Protein 4OQ2 (pdb70)

Solvent-accessible surface area: 15781 Å² total

Structure (mmCIF, N/CA/C/O backbone):
data_4OQ2
#
_entry.id   4OQ2
#
_cell.length_a   61.990
_cell.length_b   61.990
_cell.length_c   210.990
_cell.angle_alpha   90.00
_cell.angle_beta   90.00
_cell.angle_gamma   90.00
#
_symmetry.space_group_name_H-M   'P 41 21 2'
#
loop_
_entity.id
_entity.type
_entity.pdbx_description
1 polymer 'Restriction endonuclease PvuRts1 I'
2 non-polymer '4-(2-HYDROXYETHYL)-1-PIPERAZINE ETHANESULFONIC ACID'
3 water water
#
loop_
_atom_site.group_PDB
_atom_site.id
_atom_site.type_symbol
_atom_site.label_atom_id
_atom_site.label_alt_id
_atom_site.label_comp_id
_atom_site.label_asym_id
_atom_site.label_entity_id
_atom_site.label_seq_id
_atom_site.pdbx_PDB_ins_code
_atom_site.Cartn_x
_atom_site.Cartn_y
_atom_site.Cartn_z
_atom_site.occupancy
_atom_site.B_iso_or_equiv
_atom_site.auth_seq_id
_atom_site.auth_comp_id
_atom_site.auth_asym_id
_atom_site.auth_atom_id
_atom_site.pdbx_PDB_model_num
ATOM 1 N N . HIS A 1 4 ? 45.538 33.982 82.168 1.00 104.97 -6 HIS A N 1
ATOM 2 C CA . HIS A 1 4 ? 44.078 33.690 82.090 1.00 102.57 -6 HIS A CA 1
ATOM 3 C C . HIS A 1 4 ? 43.766 32.662 80.999 1.00 98.31 -6 HIS A C 1
ATOM 4 O O . HIS A 1 4 ? 42.695 32.717 80.389 1.00 97.36 -6 H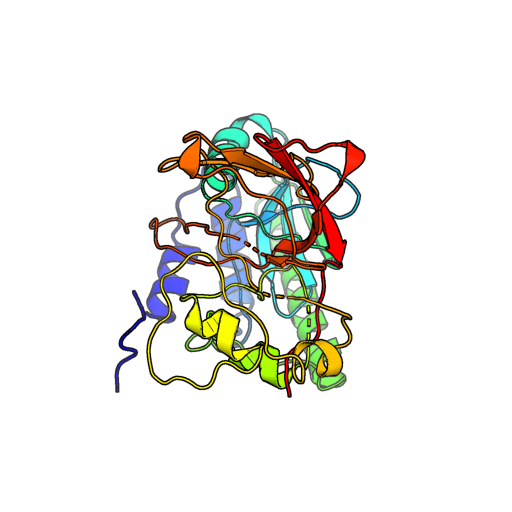IS A O 1
ATOM 11 N N . HIS A 1 5 ? 44.696 31.730 80.752 1.00 96.03 -5 HIS A N 1
ATOM 12 C CA . HIS A 1 5 ? 44.452 30.629 79.797 1.00 91.68 -5 HIS A CA 1
ATOM 13 C C . HIS A 1 5 ? 43.535 29.582 80.423 1.00 89.06 -5 HIS A C 1
ATOM 14 O O . HIS A 1 5 ? 43.238 29.658 81.613 1.00 90.48 -5 HIS A O 1
ATOM 21 N N . HIS A 1 6 ? 43.073 28.626 79.627 1.00 84.76 -4 HIS A N 1
ATOM 22 C CA . HIS A 1 6 ? 42.357 27.483 80.163 1.00 82.79 -4 HIS A CA 1
ATOM 23 C C . HIS A 1 6 ? 43.367 26.350 80.337 1.00 81.01 -4 HIS A C 1
ATOM 24 O O . HIS A 1 6 ? 43.904 25.833 79.371 1.00 79.61 -4 HIS A O 1
ATOM 31 N N . HIS A 1 7 ? 43.629 25.982 81.586 1.00 80.58 -3 HIS A N 1
ATOM 32 C CA . HIS A 1 7 ? 44.702 25.052 81.924 1.00 79.76 -3 HIS A CA 1
ATOM 33 C C . HIS A 1 7 ? 44.444 23.651 81.406 1.00 76.69 -3 HIS A C 1
ATOM 34 O O . HIS A 1 7 ? 45.357 22.841 81.383 1.00 77.38 -3 HIS A O 1
ATOM 41 N N . HIS A 1 8 ? 43.216 23.354 80.991 1.00 72.98 -2 HIS A N 1
ATOM 42 C CA . HIS A 1 8 ? 42.877 21.978 80.634 1.00 70.85 -2 HIS A CA 1
ATOM 43 C C . HIS A 1 8 ? 42.441 21.797 79.164 1.00 68.30 -2 HIS A C 1
ATOM 44 O O . HIS A 1 8 ? 42.049 20.706 78.753 1.00 66.48 -2 HIS A O 1
ATOM 51 N N . GLU A 1 9 ? 42.563 22.871 78.388 1.00 67.38 -1 GLU A N 1
ATOM 52 C CA . GLU A 1 9 ? 42.104 22.931 77.008 1.00 66.04 -1 GLU A CA 1
ATOM 53 C C . GLU A 1 9 ? 43.249 22.579 76.040 1.00 65.99 -1 GLU A C 1
ATOM 54 O O . GLU A 1 9 ? 44.391 22.985 76.274 1.00 68.02 -1 GLU A O 1
ATOM 60 N N . PHE A 1 10 ? 42.968 21.800 74.997 1.00 64.07 0 PHE A N 1
ATOM 61 C CA . PHE A 1 10 ? 43.965 21.527 73.935 1.00 64.01 0 PHE A CA 1
ATOM 62 C C . PHE A 1 10 ? 43.772 22.435 72.755 1.00 63.04 0 PHE A C 1
ATOM 63 O O . PHE A 1 10 ? 44.711 22.693 71.997 1.00 63.65 0 PHE A O 1
ATOM 79 N N . SER A 1 12 ? 41.802 26.011 71.145 1.00 58.93 2 SER A N 1
ATOM 80 C CA . SER A 1 12 ? 41.021 27.252 71.127 1.00 58.67 2 SER A CA 1
ATOM 81 C C . SER A 1 12 ? 39.825 27.176 70.172 1.00 56.85 2 SER A C 1
ATOM 82 O O . SER A 1 12 ? 39.799 26.406 69.223 1.00 55.56 2 SER A O 1
ATOM 85 N N . LYS A 1 13 ? 38.813 27.974 70.467 1.00 56.97 3 LYS A N 1
ATOM 86 C CA . LYS A 1 13 ? 37.577 27.979 69.688 1.00 55.79 3 LYS A CA 1
ATOM 87 C C . LYS A 1 13 ? 37.871 28.325 68.240 1.00 55.03 3 LYS A C 1
ATOM 88 O O . LYS A 1 13 ? 37.317 27.734 67.308 1.00 54.98 3 LYS A O 1
ATOM 94 N N . THR A 1 14 ? 38.764 29.275 68.039 1.00 55.34 4 THR A N 1
ATOM 95 C CA . THR A 1 14 ? 39.156 29.620 66.695 1.00 55.60 4 THR A CA 1
ATOM 96 C C . THR A 1 14 ? 39.849 28.469 65.989 1.00 54.79 4 THR A C 1
ATOM 97 O O . THR A 1 14 ? 39.583 28.219 64.818 1.00 54.21 4 THR A O 1
ATOM 101 N N . ASP A 1 15 ? 40.717 27.743 66.677 1.00 55.15 5 ASP A N 1
ATOM 102 C CA . ASP A 1 15 ? 41.362 26.632 66.006 1.00 55.35 5 ASP A CA 1
ATOM 103 C C . ASP A 1 15 ? 40.310 25.591 65.652 1.00 53.78 5 ASP A C 1
ATOM 104 O O . ASP A 1 15 ? 40.368 24.977 64.583 1.00 54.28 5 ASP A O 1
ATOM 109 N N . TYR A 1 16 ? 39.300 25.451 66.496 1.00 52.63 6 TYR A N 1
ATOM 110 C CA . TYR A 1 16 ? 38.256 24.458 66.252 1.00 51.47 6 TYR A CA 1
ATOM 111 C C . TYR A 1 16 ? 37.546 24.794 64.935 1.00 51.14 6 TYR A C 1
ATOM 112 O O . TYR A 1 16 ? 37.371 23.948 64.030 1.00 50.66 6 TYR A O 1
ATOM 121 N N . ILE A 1 17 ? 37.186 26.063 64.795 1.00 51.25 7 ILE A N 1
ATOM 122 C CA . ILE A 1 17 ? 36.441 26.509 63.618 1.00 50.85 7 ILE A CA 1
ATOM 123 C C . ILE A 1 17 ? 37.255 26.326 62.347 1.00 51.54 7 ILE A C 1
ATOM 124 O O . ILE A 1 17 ? 36.737 25.848 61.355 1.00 50.82 7 ILE A O 1
ATOM 129 N N . LEU A 1 18 ? 38.538 26.665 62.402 1.00 53.15 8 LEU A N 1
ATOM 130 C CA . LEU A 1 18 ? 39.431 26.567 61.245 1.00 54.02 8 LEU A CA 1
ATOM 131 C C . LEU A 1 18 ? 39.648 25.140 60.782 1.00 54.85 8 LEU A C 1
ATOM 132 O O . LEU A 1 18 ? 39.589 24.846 59.574 1.00 55.00 8 LEU A O 1
ATOM 137 N N . ARG A 1 19 ? 39.915 24.242 61.731 1.00 55.45 9 ARG A N 1
ATOM 138 C CA . ARG A 1 19 ? 40.107 22.845 61.378 1.00 56.22 9 ARG A CA 1
ATOM 139 C C . ARG A 1 19 ? 38.803 22.190 60.936 1.00 55.72 9 ARG A C 1
ATOM 140 O O . ARG A 1 19 ? 38.803 21.319 60.075 1.00 56.06 9 ARG A O 1
ATOM 148 N N . ALA A 1 20 ? 37.688 22.599 61.527 1.00 55.52 10 ALA A N 1
ATOM 149 C CA . ALA A 1 20 ? 36.427 21.938 61.226 1.00 55.63 10 ALA A CA 1
ATOM 150 C C . ALA A 1 20 ? 36.025 22.203 59.786 1.00 56.58 10 ALA A C 1
ATOM 151 O O . ALA A 1 20 ? 35.517 21.328 59.103 1.00 57.18 10 ALA A O 1
ATOM 153 N N . LEU A 1 21 ? 36.295 23.410 59.314 1.00 57.37 11 LEU A N 1
ATOM 154 C CA . LEU A 1 21 ? 35.923 23.807 57.973 1.00 57.92 11 LEU A CA 1
ATOM 155 C C . LEU A 1 21 ? 36.892 23.340 56.886 1.00 59.51 11 LEU A C 1
ATOM 156 O O . LEU A 1 21 ? 36.520 23.262 55.715 1.00 59.46 11 LEU A O 1
ATOM 161 N N . SER A 1 22 ? 38.136 23.066 57.267 1.00 61.28 12 SER A N 1
ATOM 162 C CA . SER A 1 22 ? 39.181 22.735 56.297 1.00 63.32 12 SER A CA 1
ATOM 163 C C . SER A 1 22 ? 39.469 21.251 56.320 1.00 65.27 12 SER A C 1
ATOM 164 O O . SER A 1 22 ? 40.470 20.804 55.818 1.00 66.19 12 SER A O 1
ATOM 167 N N . LYS A 1 23 ? 38.576 20.484 56.912 1.00 67.25 13 LYS A N 1
ATOM 168 C CA . LYS A 1 23 ? 38.750 19.046 56.997 1.00 70.11 13 LYS A CA 1
ATOM 169 C C . LYS A 1 23 ? 38.682 18.383 55.626 1.00 72.56 13 LYS A C 1
ATOM 170 O O . LYS A 1 23 ? 38.007 18.851 54.711 1.00 72.30 13 LYS A O 1
ATOM 176 N N . ILE A 1 24 ? 39.412 17.285 55.497 1.00 75.63 14 ILE A N 1
ATOM 177 C CA . ILE A 1 24 ? 39.460 16.517 54.258 1.00 78.10 14 ILE A CA 1
ATOM 178 C C . ILE A 1 24 ? 38.197 15.688 54.122 1.00 78.41 14 ILE A C 1
ATOM 179 O O . ILE A 1 24 ? 37.639 15.223 55.119 1.00 78.32 14 ILE A O 1
ATOM 184 N N . SER A 1 25 ? 37.741 15.521 52.890 1.00 79.34 15 SER A N 1
ATOM 185 C CA . SER A 1 25 ? 36.576 14.714 52.633 1.00 79.96 15 SER A CA 1
ATOM 186 C C . SER A 1 25 ? 36.672 13.999 51.308 1.00 82.13 15 SER A C 1
ATOM 187 O O . SER A 1 25 ? 37.438 14.377 50.425 1.00 82.77 15 SER A O 1
ATOM 190 N N . HIS A 1 26 ? 35.862 12.959 51.178 1.00 83.18 16 HIS A N 1
ATOM 191 C CA . HIS A 1 26 ? 35.875 12.116 50.006 1.00 85.14 16 HIS A CA 1
ATOM 192 C C . HIS A 1 26 ? 34.548 12.277 49.285 1.00 84.08 16 HIS A C 1
ATOM 193 O O . HIS A 1 26 ? 34.410 11.910 48.124 1.00 85.73 16 HIS A O 1
ATOM 200 N N . LYS A 1 27 ? 33.558 12.825 49.974 1.00 80.87 17 LYS A N 1
ATOM 201 C CA . LYS A 1 27 ? 32.308 13.154 49.301 1.00 80.26 17 LYS A CA 1
ATOM 202 C C . LYS A 1 27 ? 32.549 14.308 48.352 1.00 78.24 17 LYS A C 1
ATOM 203 O O . LYS A 1 27 ? 33.224 15.269 48.677 1.00 77.36 17 LYS A O 1
ATOM 209 N N . ARG A 1 28 ? 31.986 14.221 47.171 1.00 77.49 18 ARG A N 1
ATOM 210 C CA . ARG A 1 28 ? 32.182 15.274 46.208 1.00 75.58 18 ARG A CA 1
ATOM 211 C C . ARG A 1 28 ? 31.701 16.662 46.680 1.00 71.63 18 ARG A C 1
ATOM 212 O O . ARG A 1 28 ? 32.387 17.661 46.492 1.00 69.33 18 ARG A O 1
ATOM 220 N N . TRP A 1 29 ? 30.526 16.723 47.289 1.00 69.81 19 TRP A N 1
ATOM 221 C CA . TRP A 1 29 ? 29.934 18.006 47.658 1.00 67.28 19 TRP A CA 1
ATOM 222 C C . TRP A 1 29 ? 30.105 18.466 49.110 1.00 64.33 19 TRP A C 1
ATOM 223 O O . TRP A 1 29 ? 29.686 19.559 49.476 1.00 63.32 19 TRP A O 1
ATOM 234 N N . GLU A 1 30 ? 30.739 17.661 49.936 1.00 63.04 20 GLU A N 1
ATOM 235 C CA . GLU A 1 30 ? 30.710 17.907 51.370 1.00 61.41 20 GLU A CA 1
ATOM 236 C C . GLU A 1 30 ? 31.435 19.171 51.844 1.00 58.64 20 GLU A C 1
ATOM 237 O O . GLU A 1 30 ? 30.867 20.032 52.517 1.00 57.44 20 GLU A O 1
ATOM 243 N N . HIS A 1 31 ? 32.710 19.260 51.542 1.00 57.86 21 HIS A N 1
ATOM 244 C CA . HIS A 1 31 ? 33.475 20.416 51.941 1.00 56.37 21 HIS A CA 1
ATOM 245 C C . HIS A 1 31 ? 32.775 21.708 51.498 1.00 55.89 21 HIS A C 1
ATOM 246 O O . HIS A 1 31 ? 32.741 22.709 52.242 1.00 53.22 21 HIS A O 1
ATOM 253 N N . TYR A 1 32 ? 32.227 21.677 50.278 1.00 56.34 22 TYR A N 1
ATOM 254 C CA . TYR A 1 32 ? 31.621 22.852 49.698 1.00 56.53 22 TYR A CA 1
ATOM 255 C C . TYR A 1 32 ? 30.354 23.254 50.438 1.00 56.54 22 TYR A C 1
ATOM 256 O O . TYR A 1 32 ? 30.166 24.428 50.786 1.00 55.79 22 TYR A O 1
ATOM 265 N N . ILE A 1 33 ? 29.461 22.289 50.633 1.00 57.13 23 ILE A N 1
ATOM 266 C CA . ILE A 1 33 ? 28.239 22.542 51.374 1.00 57.08 23 ILE A CA 1
ATOM 267 C C . ILE A 1 33 ? 28.542 23.010 52.800 1.00 55.78 23 ILE A C 1
ATOM 268 O O . ILE A 1 33 ? 27.956 23.971 53.295 1.00 55.48 23 ILE A O 1
ATOM 273 N N . ILE A 1 34 ? 29.454 22.338 53.479 1.00 55.51 24 ILE A N 1
ATOM 274 C CA . ILE A 1 34 ? 29.722 22.722 54.848 1.00 54.83 24 ILE A CA 1
ATOM 275 C C . ILE A 1 34 ? 30.233 24.161 54.923 1.00 54.41 24 ILE A C 1
ATOM 276 O O . ILE A 1 34 ? 29.793 24.950 55.760 1.00 54.53 24 ILE A O 1
ATOM 281 N N . ASN A 1 35 ? 31.174 24.515 54.076 1.00 54.69 25 ASN A N 1
ATOM 282 C CA . ASN A 1 35 ? 31.667 25.879 54.093 1.00 54.31 25 ASN A CA 1
ATOM 283 C C . ASN A 1 35 ? 30.617 26.894 53.681 1.00 54.74 25 ASN A C 1
ATOM 284 O O . ASN A 1 35 ? 30.494 27.939 54.303 1.00 53.73 25 ASN A O 1
ATOM 289 N N . ARG A 1 36 ? 29.853 26.589 52.639 1.00 55.85 26 ARG A N 1
ATOM 290 C CA . ARG A 1 36 ? 28.780 27.482 52.248 1.00 56.84 26 ARG A CA 1
ATOM 291 C C . ARG A 1 36 ? 27.806 27.745 53.379 1.00 56.54 26 ARG A C 1
ATOM 292 O O . ARG A 1 36 ? 27.434 28.891 53.611 1.00 57.18 26 ARG A O 1
ATOM 300 N N . VAL A 1 37 ? 27.372 26.685 54.062 1.00 56.51 27 VAL A N 1
ATOM 301 C CA . VAL A 1 37 ? 26.459 26.834 55.173 1.00 56.27 27 VAL A CA 1
ATOM 302 C C . VAL A 1 37 ? 27.032 27.726 56.248 1.00 55.79 27 VAL A C 1
ATOM 303 O O . VAL A 1 37 ? 26.399 28.690 56.676 1.00 56.81 27 VAL A O 1
ATOM 307 N N . VAL A 1 38 ? 28.217 27.379 56.723 1.00 55.28 28 VAL A N 1
ATOM 308 C CA . VAL A 1 38 ? 28.751 28.043 57.886 1.00 55.40 28 VAL A CA 1
ATOM 309 C C . VAL A 1 38 ? 29.137 29.488 57.598 1.00 56.38 28 VAL A C 1
ATOM 310 O O . VAL A 1 38 ? 28.895 30.375 58.423 1.00 57.37 28 VAL A O 1
ATOM 314 N N . HIS A 1 39 ? 29.725 29.730 56.437 1.00 56.64 29 HIS A N 1
ATOM 315 C CA . HIS A 1 39 ? 30.151 31.067 56.073 1.00 57.36 29 HIS A CA 1
ATOM 316 C C . HIS A 1 39 ? 28.979 31.972 55.792 1.00 58.62 29 HIS A C 1
ATOM 317 O O . HIS A 1 39 ? 28.982 33.141 56.193 1.00 58.90 29 HIS A O 1
ATOM 324 N N . THR A 1 40 ? 27.961 31.453 55.115 1.00 59.56 30 THR A N 1
ATOM 325 C CA . THR A 1 40 ? 26.804 32.295 54.815 1.00 61.27 30 THR A CA 1
ATOM 326 C C . THR A 1 40 ? 25.868 32.391 56.014 1.00 61.85 30 THR A C 1
ATOM 327 O O . THR A 1 40 ? 25.127 33.335 56.134 1.00 63.32 30 THR A O 1
ATOM 331 N N . LEU A 1 41 ? 25.917 31.424 56.917 1.00 61.76 31 LEU A N 1
ATOM 332 C CA . LEU A 1 41 ? 25.163 31.534 58.147 1.00 62.33 31 LEU A CA 1
ATOM 333 C C . LEU A 1 41 ? 25.737 32.691 58.959 1.00 63.00 31 LEU A C 1
ATOM 334 O O . LEU A 1 41 ? 25.011 33.548 59.424 1.00 64.52 31 LEU A O 1
ATOM 339 N N . ASP A 1 42 ? 27.051 32.700 59.144 1.00 62.41 32 ASP A N 1
ATOM 340 C CA . ASP A 1 42 ? 27.711 33.858 59.709 1.00 63.39 32 ASP A CA 1
ATOM 341 C C . ASP A 1 42 ? 27.157 34.197 61.079 1.00 64.40 32 ASP A C 1
ATOM 342 O O . ASP A 1 42 ? 26.796 35.338 61.334 1.00 66.44 32 ASP A O 1
ATOM 347 N N . ASP A 1 43 ? 27.055 33.211 61.953 1.00 63.60 33 ASP A N 1
ATOM 348 C CA . ASP A 1 43 ? 26.520 33.447 63.277 1.00 64.05 33 ASP A CA 1
ATOM 349 C C . ASP A 1 43 ? 27.386 32.701 64.294 1.00 62.64 33 ASP A C 1
ATOM 350 O O . ASP A 1 43 ? 27.257 31.504 64.484 1.00 61.67 33 ASP A O 1
ATOM 355 N N . PRO A 1 44 ? 28.297 33.431 64.924 1.00 62.59 34 PRO A N 1
ATOM 356 C CA . PRO A 1 44 ? 29.343 32.859 65.741 1.00 62.04 34 PRO A CA 1
ATOM 357 C C . PRO A 1 44 ? 28.815 32.364 67.097 1.00 62.47 34 PRO A C 1
ATOM 358 O O . PRO A 1 44 ? 29.552 31.779 67.876 1.00 61.26 34 PRO A O 1
ATOM 362 N N . ASP A 1 45 ? 27.525 32.569 67.340 1.00 63.50 35 ASP A N 1
ATOM 363 C CA . ASP A 1 45 ? 26.865 32.062 68.526 1.00 64.06 35 ASP A CA 1
ATOM 364 C C . ASP A 1 45 ? 26.246 30.695 68.307 1.00 63.13 35 ASP A C 1
ATOM 365 O O . ASP A 1 45 ? 25.776 30.067 69.242 1.00 62.66 35 ASP A O 1
ATOM 370 N N . ILE A 1 46 ? 26.241 30.234 67.057 1.00 62.98 36 ILE A N 1
ATOM 371 C CA . ILE A 1 46 ? 25.694 28.923 66.741 1.00 62.36 36 ILE A CA 1
ATOM 372 C C . ILE A 1 46 ? 26.789 27.868 66.729 1.00 60.86 36 ILE A C 1
ATOM 373 O O . ILE A 1 46 ? 27.763 27.982 65.983 1.00 60.05 36 ILE A O 1
ATOM 378 N N . GLU A 1 47 ? 26.636 26.867 67.593 1.00 60.18 37 GLU A N 1
ATOM 379 C CA . GLU A 1 47 ? 27.555 25.746 67.656 1.00 59.22 37 GLU A CA 1
ATOM 380 C C . GLU A 1 47 ? 27.337 24.750 66.504 1.00 58.23 37 GLU A C 1
ATOM 381 O O . GLU A 1 47 ? 26.217 24.381 66.196 1.00 57.97 37 GLU A O 1
ATOM 387 N N . PHE A 1 48 ? 28.409 24.298 65.876 1.00 57.60 38 PHE A N 1
ATOM 388 C CA . PHE A 1 48 ? 28.264 23.273 64.853 1.00 57.79 38 PHE A CA 1
ATOM 389 C C . PHE A 1 48 ? 29.297 22.187 65.039 1.00 57.49 38 PHE A C 1
ATOM 390 O O . PHE A 1 48 ? 30.346 22.428 65.599 1.00 58.46 38 PHE A O 1
ATOM 398 N N . VAL A 1 49 ? 28.951 20.980 64.619 1.00 57.18 39 VAL A N 1
ATOM 399 C CA . VAL A 1 49 ? 29.826 19.839 64.711 1.00 56.70 39 VAL A CA 1
ATOM 400 C C . VAL A 1 49 ? 29.809 19.181 63.336 1.00 57.09 39 VAL A C 1
ATOM 401 O O . VAL A 1 49 ? 28.736 19.060 62.731 1.00 57.55 39 VAL A O 1
ATOM 405 N N . CYS A 1 50 ? 30.988 18.800 62.836 1.00 56.38 40 CYS A N 1
ATOM 406 C CA . CYS A 1 50 ? 31.094 18.179 61.529 1.00 57.45 40 CYS A CA 1
ATOM 407 C C . CYS A 1 50 ? 31.330 16.698 61.600 1.00 57.87 40 CYS A C 1
ATOM 408 O O . CYS A 1 50 ? 32.059 16.215 62.452 1.00 57.79 40 CYS A O 1
ATOM 411 N N . GLN A 1 51 ? 30.717 15.981 60.674 1.00 59.05 41 GLN A N 1
ATOM 412 C CA . GLN A 1 51 ? 30.979 14.575 60.517 1.00 60.85 41 GLN A CA 1
ATOM 413 C C . GLN A 1 51 ? 30.792 13.808 61.823 1.00 60.84 41 GLN A C 1
ATOM 414 O O . GLN A 1 51 ? 31.630 13.016 62.186 1.00 61.73 41 GLN A O 1
ATOM 420 N N . GLN A 1 52 ? 29.696 14.035 62.538 1.00 60.53 42 GLN A N 1
ATOM 421 C CA . GLN A 1 52 ? 29.445 13.270 63.744 1.00 60.51 42 GLN A CA 1
ATOM 422 C C . GLN A 1 52 ? 28.661 12.010 63.447 1.00 62.31 42 GLN A C 1
ATOM 423 O O . GLN A 1 52 ? 27.592 12.073 62.847 1.00 63.36 42 GLN A O 1
ATOM 429 N N . CYS A 1 53 ? 29.163 10.864 63.879 1.00 63.40 43 CYS A N 1
ATOM 430 C CA . CYS A 1 53 ? 28.334 9.661 63.863 1.00 65.50 43 CYS A CA 1
ATOM 431 C C . CYS A 1 53 ? 27.245 9.765 64.920 1.00 65.18 43 CYS A C 1
ATOM 432 O O . CYS A 1 53 ? 27.490 10.220 66.048 1.00 63.89 43 CYS A O 1
ATOM 435 N N . ILE A 1 54 ? 26.049 9.323 64.543 1.00 66.38 44 ILE A N 1
ATOM 436 C CA . ILE A 1 54 ? 24.897 9.360 65.408 1.00 66.70 44 ILE A CA 1
ATOM 437 C C . ILE A 1 54 ? 24.077 8.077 65.351 1.00 69.37 44 ILE A C 1
ATOM 438 O O . ILE A 1 54 ? 24.162 7.309 64.389 1.00 70.05 44 ILE A O 1
ATOM 443 N N . ARG A 1 55 ? 23.297 7.860 66.418 1.00 70.36 45 ARG A N 1
ATOM 444 C CA . ARG A 1 55 ? 22.235 6.852 66.439 1.00 72.94 45 ARG A CA 1
ATOM 445 C C . ARG A 1 55 ? 20.919 7.587 66.259 1.00 73.72 45 ARG A C 1
ATOM 446 O O . ARG A 1 55 ? 20.777 8.715 66.722 1.00 72.16 45 ARG A O 1
ATOM 454 N N . LYS A 1 56 ? 19.962 6.960 65.586 1.00 76.48 46 LYS A N 1
ATOM 455 C CA . LYS A 1 56 ? 18.643 7.557 65.423 1.00 78.07 46 LYS A CA 1
ATOM 456 C C . LYS A 1 56 ? 17.664 6.732 66.229 1.00 80.61 46 LYS A C 1
ATOM 457 O O . LYS A 1 56 ? 17.745 5.510 66.204 1.00 82.04 46 LYS A O 1
ATOM 463 N N . GLU A 1 57 ? 16.738 7.382 66.933 1.00 81.80 47 GLU A N 1
ATOM 464 C CA . GLU A 1 57 ? 15.772 6.653 67.763 1.00 84.65 47 GLU A CA 1
ATOM 465 C C . GLU A 1 57 ? 14.988 5.614 66.923 1.00 88.01 47 GLU A C 1
ATOM 466 O O . GLU A 1 57 ? 14.450 5.934 65.858 1.00 88.69 47 GLU A O 1
ATOM 472 N N . GLY A 1 58 ? 14.956 4.366 67.405 1.00 90.38 48 GLY A N 1
ATOM 473 C CA . GLY A 1 58 ? 14.213 3.281 66.748 1.00 94.07 48 GLY A CA 1
ATOM 474 C C . GLY A 1 58 ? 14.921 2.556 65.603 1.00 95.23 48 GLY A C 1
ATOM 475 O O . GLY A 1 58 ? 14.440 1.531 65.128 1.00 98.13 48 GLY A O 1
ATOM 476 N N . HIS A 1 59 ? 16.050 3.088 65.144 1.00 93.38 49 HIS A N 1
ATOM 477 C CA . HIS A 1 59 ? 16.902 2.387 64.183 1.00 94.35 49 HIS A CA 1
ATOM 478 C C . HIS A 1 59 ? 17.988 1.651 64.949 1.00 93.79 49 HIS A C 1
ATOM 479 O O . HIS A 1 59 ? 19.137 2.082 64.988 1.00 91.83 49 HIS A O 1
ATOM 486 N N . LEU A 1 60 ? 17.616 0.537 65.560 1.00 95.84 50 LEU A N 1
ATOM 487 C CA . LEU A 1 60 ? 18.468 -0.129 66.535 1.00 95.40 50 LEU A CA 1
ATOM 488 C C . LEU A 1 60 ? 19.750 -0.681 65.934 1.00 95.23 50 LEU A C 1
ATOM 489 O O . LEU A 1 60 ? 19.738 -1.301 64.867 1.00 97.69 50 LEU A O 1
ATOM 494 N N . GLY A 1 61 ? 20.854 -0.447 66.632 1.00 92.62 51 GLY A N 1
ATOM 495 C CA . GLY A 1 61 ? 22.158 -0.890 66.178 1.00 92.33 51 GLY A CA 1
ATOM 496 C C . GLY A 1 61 ? 22.592 -0.286 64.854 1.00 91.33 51 GLY A C 1
ATOM 497 O O . GLY A 1 61 ? 23.545 -0.766 64.248 1.00 92.42 51 GLY A O 1
ATOM 498 N N . LYS A 1 62 ? 21.912 0.763 64.395 1.00 89.35 52 LYS A N 1
ATOM 499 C CA . LYS A 1 62 ? 22.299 1.427 63.151 1.00 88.00 52 LYS A CA 1
ATOM 500 C C . LYS A 1 62 ? 22.989 2.752 63.421 1.00 84.05 52 LYS A C 1
ATOM 501 O O . LYS A 1 62 ? 22.572 3.518 64.290 1.00 82.61 52 LYS A O 1
ATOM 507 N N . ILE A 1 63 ? 24.038 3.014 62.652 1.00 82.46 53 ILE A N 1
ATOM 508 C CA . ILE A 1 63 ? 24.858 4.192 62.819 1.00 79.26 53 ILE A CA 1
ATOM 509 C C . ILE A 1 63 ? 24.935 5.019 61.547 1.00 78.54 53 ILE A C 1
ATOM 510 O O . ILE A 1 63 ? 25.395 4.554 60.510 1.00 79.17 53 ILE A O 1
ATOM 515 N N . TYR A 1 64 ? 24.527 6.272 61.642 1.00 76.41 54 TYR A N 1
ATOM 516 C CA . TYR A 1 64 ? 24.566 7.138 60.500 1.00 75.45 54 TYR A CA 1
ATOM 517 C C . TYR A 1 64 ? 25.612 8.187 60.744 1.00 72.97 54 TYR A C 1
ATOM 518 O O . TYR A 1 64 ? 26.291 8.166 61.765 1.00 71.45 54 TYR A O 1
ATOM 527 N N . LEU A 1 65 ? 25.731 9.098 59.790 1.00 72.15 55 LEU A N 1
ATOM 528 C CA . LEU A 1 65 ? 26.760 10.103 59.798 1.00 70.40 55 LEU A CA 1
ATOM 529 C C . LEU A 1 65 ? 26.082 11.425 59.555 1.00 68.92 55 LEU A C 1
ATOM 530 O O . LEU A 1 65 ? 25.492 11.623 58.526 1.00 70.45 55 LEU A O 1
ATOM 535 N N . ALA A 1 66 ? 26.125 12.327 60.514 1.00 67.26 56 ALA A N 1
ATOM 536 C CA . ALA A 1 66 ? 25.581 13.648 60.285 1.00 66.16 56 ALA A CA 1
ATOM 537 C C . ALA A 1 66 ? 26.728 14.521 59.856 1.00 64.90 56 ALA A C 1
ATOM 538 O O . ALA A 1 66 ? 27.670 14.696 60.623 1.00 63.79 56 ALA A O 1
ATOM 540 N N . ASP A 1 67 ? 26.648 15.064 58.640 1.00 64.53 57 ASP A N 1
ATOM 541 C CA . ASP A 1 67 ? 27.727 15.868 58.098 1.00 63.41 57 ASP A CA 1
ATOM 542 C C . ASP A 1 67 ? 27.781 17.201 58.826 1.00 61.35 57 ASP A C 1
ATOM 543 O O . ASP A 1 67 ? 28.853 17.762 59.047 1.00 60.63 57 ASP A O 1
ATOM 548 N N . LEU A 1 68 ? 26.621 17.708 59.218 1.00 60.45 58 LEU A N 1
ATOM 549 C CA . LEU A 1 68 ? 26.583 18.875 60.086 1.00 59.11 58 LEU A CA 1
ATOM 550 C C . LEU A 1 68 ? 25.571 18.655 61.184 1.00 58.82 58 LEU A C 1
ATOM 551 O O . LEU A 1 68 ? 24.437 18.251 60.906 1.00 59.73 58 LEU A O 1
ATOM 556 N N . LEU A 1 69 ? 25.945 18.966 62.416 1.00 57.39 59 LEU A N 1
ATOM 557 C CA . LEU A 1 69 ? 25.003 18.815 63.523 1.00 57.44 59 LEU A CA 1
ATOM 558 C C . LEU A 1 69 ? 24.997 20.053 64.403 1.00 56.58 59 LEU A C 1
ATOM 559 O O . LEU A 1 69 ? 26.050 20.627 64.699 1.00 55.63 59 LEU A O 1
ATOM 564 N N . PHE A 1 70 ? 23.797 20.461 64.801 1.00 56.89 60 PHE A N 1
ATOM 565 C CA . PHE A 1 70 ? 23.599 21.667 65.572 1.00 56.70 60 PHE A CA 1
ATOM 566 C C . PHE A 1 70 ? 23.003 21.349 66.947 1.00 57.66 60 PHE A C 1
ATOM 567 O O . PHE A 1 70 ? 21.762 21.284 67.116 1.00 59.15 60 PHE A O 1
ATOM 575 N N . PRO A 1 71 ? 23.885 21.161 67.934 1.00 56.50 61 PRO A N 1
ATOM 576 C CA . PRO A 1 71 ? 23.524 20.808 69.307 1.00 58.01 61 PRO A CA 1
ATOM 577 C C . PRO A 1 71 ? 22.464 21.699 69.945 1.00 59.66 61 PRO A C 1
ATOM 578 O O . PRO A 1 71 ? 21.646 21.200 70.710 1.00 62.17 61 PRO A O 1
ATOM 582 N N . GLN A 1 72 ? 22.469 23.005 69.683 1.00 59.76 62 GLN A N 1
ATOM 583 C CA . GLN A 1 72 ? 21.482 23.871 70.336 1.00 60.45 62 GLN A CA 1
ATOM 584 C C . GLN A 1 72 ? 20.117 23.717 69.680 1.00 61.89 62 GLN A C 1
ATOM 585 O O . GLN A 1 72 ? 19.102 23.871 70.333 1.00 64.43 62 GLN A O 1
ATOM 591 N N . LEU A 1 73 ? 20.066 23.418 68.390 1.00 61.75 63 LEU A N 1
ATOM 592 C CA . LEU A 1 73 ? 18.805 23.482 67.661 1.00 62.97 63 LEU A CA 1
ATOM 593 C C . LEU A 1 73 ? 18.137 22.138 67.402 1.00 63.93 63 LEU A C 1
ATOM 594 O O . LEU A 1 73 ? 17.127 22.069 66.695 1.00 65.09 63 LEU A O 1
ATOM 599 N N . ASN A 1 74 ? 18.694 21.061 67.935 1.00 63.78 64 ASN A N 1
ATOM 600 C CA . ASN A 1 74 ? 18.111 19.738 67.708 1.00 65.06 64 ASN A CA 1
ATOM 601 C C . ASN A 1 74 ? 17.937 19.412 66.235 1.00 65.64 64 ASN A C 1
ATOM 602 O O . ASN A 1 74 ? 16.879 18.959 65.787 1.00 67.39 64 ASN A O 1
ATOM 607 N N . LEU A 1 75 ? 19.018 19.619 65.502 1.00 64.50 65 LEU A N 1
ATOM 608 C CA . LEU A 1 75 ? 18.996 19.596 64.071 1.00 64.77 65 LEU A CA 1
ATOM 609 C C . LEU A 1 75 ? 20.332 19.087 63.532 1.00 63.66 65 LEU A C 1
ATOM 610 O O . LEU A 1 75 ? 21.395 19.493 64.013 1.00 62.04 65 LEU A O 1
ATOM 615 N N . TYR A 1 76 ? 20.263 18.206 62.527 1.00 64.22 66 TYR A N 1
ATOM 616 C CA . TYR A 1 76 ? 21.421 17.819 61.744 1.00 62.91 66 TYR A CA 1
ATOM 617 C C . TYR A 1 76 ? 21.140 17.754 60.242 1.00 64.16 66 TYR A C 1
ATOM 618 O O . TYR A 1 76 ? 19.983 17.613 59.811 1.00 65.41 66 TYR A O 1
ATOM 627 N N . LEU A 1 77 ? 22.228 17.851 59.470 1.00 63.01 67 LEU A N 1
ATOM 628 C CA . LEU A 1 77 ? 22.201 17.752 58.018 1.00 63.92 67 LEU A CA 1
ATOM 629 C C . LEU A 1 77 ? 22.909 16.502 57.528 1.00 64.95 67 LEU A C 1
ATOM 630 O O . LEU A 1 77 ? 24.038 16.188 57.946 1.00 63.29 67 LEU A O 1
ATOM 635 N N . GLU A 1 78 ? 22.224 15.779 56.653 1.00 67.91 68 GLU A N 1
ATOM 636 C CA . GLU A 1 78 ? 22.823 14.651 55.966 1.00 70.22 68 GLU A CA 1
ATOM 637 C C . GLU A 1 78 ? 22.981 14.985 54.495 1.00 71.30 68 GLU A C 1
ATOM 638 O O . GLU A 1 78 ? 22.017 15.279 53.809 1.00 71.82 68 GLU A O 1
ATOM 644 N N . ILE A 1 79 ? 24.229 14.995 54.050 1.00 71.63 69 ILE A N 1
ATOM 645 C CA . ILE A 1 79 ? 24.543 15.089 52.637 1.00 73.60 69 ILE A CA 1
ATOM 646 C C . ILE A 1 79 ? 24.509 13.660 52.085 1.00 77.68 69 ILE A C 1
ATOM 647 O O . ILE A 1 79 ? 25.403 12.849 52.343 1.00 77.38 69 ILE A O 1
ATOM 652 N N . ASP A 1 80 ? 23.454 13.340 51.350 1.00 82.42 70 ASP A N 1
ATOM 653 C CA . ASP A 1 80 ? 23.199 11.949 51.011 1.00 87.36 70 ASP A CA 1
ATOM 654 C C . ASP A 1 80 ? 23.948 11.436 49.773 1.00 91.04 70 ASP A C 1
ATOM 655 O O . ASP A 1 80 ? 23.614 11.778 48.635 1.00 92.23 70 ASP A O 1
ATOM 660 N N . GLU A 1 81 ? 24.950 10.594 50.036 1.00 93.84 71 GLU A N 1
ATOM 661 C CA . GLU A 1 81 ? 25.769 9.928 49.008 1.00 97.71 71 GLU A CA 1
ATOM 662 C C . GLU A 1 81 ? 25.170 8.538 48.716 1.00 102.04 71 GLU A C 1
ATOM 663 O O . GLU A 1 81 ? 24.982 7.709 49.622 1.00 102.42 71 GLU A O 1
ATOM 669 N N . ALA A 1 82 ? 24.855 8.270 47.458 1.00 106.28 72 ALA A N 1
ATOM 670 C CA . ALA A 1 82 ? 24.286 6.965 47.134 1.00 110.81 72 ALA A CA 1
ATOM 671 C C . ALA A 1 82 ? 25.059 5.843 47.855 1.00 112.56 72 ALA A C 1
ATOM 672 O O . ALA A 1 82 ? 24.475 4.818 48.234 1.00 115.05 72 ALA A O 1
ATOM 674 N N . HIS A 1 83 ? 26.362 6.039 48.068 1.00 112.10 73 HIS A N 1
ATOM 675 C CA . HIS A 1 83 ? 27.196 4.941 48.544 1.00 113.80 73 HIS A CA 1
ATOM 676 C C . HIS A 1 83 ? 27.593 5.026 49.991 1.00 111.81 73 HIS A C 1
ATOM 677 O O . HIS A 1 83 ? 28.516 5.758 50.336 1.00 109.52 73 HIS A O 1
ATOM 684 N N . HIS A 1 84 ? 26.934 4.219 50.814 1.00 113.32 74 HIS A N 1
ATOM 685 C CA . HIS A 1 84 ? 27.127 4.251 52.257 1.00 111.75 74 HIS A CA 1
ATOM 686 C C . HIS A 1 84 ? 28.255 3.329 52.744 1.00 112.70 74 HIS A C 1
ATOM 687 O O . HIS A 1 84 ? 28.806 3.553 53.825 1.00 111.08 74 HIS A O 1
ATOM 694 N N . ASP A 1 85 ? 28.606 2.322 51.939 1.00 116.05 75 ASP A N 1
ATOM 695 C CA . ASP A 1 85 ? 29.655 1.339 52.285 1.00 117.61 75 ASP A CA 1
ATOM 696 C C . ASP A 1 85 ? 31.033 1.958 52.534 1.00 115.75 75 ASP A C 1
ATOM 697 O O . ASP A 1 85 ? 31.774 1.518 53.422 1.00 115.54 75 ASP A O 1
ATOM 702 N N . SER A 1 86 ? 31.373 2.959 51.724 1.00 114.62 76 SER A N 1
ATOM 703 C CA . SER A 1 86 ? 32.660 3.645 51.822 1.00 112.91 76 SER A CA 1
ATOM 704 C C . SER A 1 86 ? 32.822 4.455 53.127 1.00 109.45 76 SER A C 1
ATOM 705 O O . SER A 1 86 ? 33.940 4.575 53.649 1.00 108.58 76 SER A O 1
ATOM 708 N N . ASN A 1 87 ? 31.718 5.003 53.648 1.00 107.42 77 ASN A N 1
ATOM 709 C CA . ASN A 1 87 ? 31.756 5.785 54.894 1.00 104.30 77 ASN A CA 1
ATOM 710 C C . ASN A 1 87 ? 32.013 4.883 56.098 1.00 103.91 77 ASN A C 1
ATOM 711 O O . ASN A 1 87 ? 32.357 5.357 57.182 1.00 102.01 77 ASN A O 1
ATOM 716 N N . ASP A 1 88 ? 31.854 3.581 55.874 1.00 105.77 78 ASP A N 1
ATOM 717 C CA . ASP A 1 88 ? 31.961 2.551 56.909 1.00 105.94 78 ASP A CA 1
ATOM 718 C C . ASP A 1 88 ? 33.312 2.462 57.618 1.00 104.75 78 ASP A C 1
ATOM 719 O O . ASP A 1 88 ? 33.421 1.798 58.656 1.00 104.80 78 ASP A O 1
ATOM 724 N N . ALA A 1 89 ? 34.342 3.081 57.043 1.00 103.28 79 ALA A N 1
ATOM 725 C CA . ALA A 1 89 ? 35.665 3.099 57.665 1.00 102.19 79 ALA A CA 1
ATOM 726 C C . ALA A 1 89 ? 35.618 4.057 58.850 1.00 98.40 79 ALA A C 1
ATOM 727 O O . ALA A 1 89 ? 35.891 3.681 59.989 1.00 98.03 79 ALA A O 1
ATOM 729 N N . ARG A 1 90 ? 35.269 5.302 58.541 1.00 95.28 80 ARG A N 1
ATOM 730 C CA . ARG A 1 90 ? 34.986 6.330 59.524 1.00 91.68 80 ARG A CA 1
ATOM 731 C C . ARG A 1 90 ? 34.043 5.815 60.605 1.00 90.39 80 ARG A C 1
ATOM 732 O O . ARG A 1 90 ? 34.373 5.828 61.795 1.00 89.68 80 ARG A O 1
ATOM 740 N N . LYS A 1 91 ? 32.861 5.366 60.190 1.00 89.71 81 LYS A N 1
ATOM 741 C CA . LYS A 1 91 ? 31.889 4.834 61.130 1.00 88.60 81 LYS A CA 1
ATOM 742 C C . LYS A 1 91 ? 32.540 3.821 62.081 1.00 88.71 81 LYS A C 1
ATOM 743 O O . LYS A 1 91 ? 32.373 3.917 63.297 1.00 87.08 81 LYS A O 1
ATOM 749 N N . ALA A 1 92 ? 33.281 2.860 61.526 1.00 89.78 82 ALA A N 1
ATOM 750 C CA . ALA A 1 92 ? 33.898 1.792 62.331 1.00 90.71 82 ALA A CA 1
ATOM 751 C C . ALA A 1 92 ? 34.901 2.371 63.339 1.00 88.35 82 ALA A C 1
ATOM 752 O O . ALA A 1 92 ? 35.006 1.915 64.476 1.00 88.00 82 ALA A O 1
ATOM 754 N N . ASP A 1 93 ? 35.644 3.369 62.887 1.00 86.18 83 ASP A N 1
ATOM 755 C CA . ASP A 1 93 ? 36.558 4.087 63.732 1.00 84.49 83 ASP A CA 1
ATOM 756 C C . ASP A 1 93 ? 35.804 4.755 64.896 1.00 81.77 83 ASP A C 1
ATOM 757 O O . ASP A 1 93 ? 36.107 4.522 66.074 1.00 81.27 83 ASP A O 1
ATOM 762 N N . ALA A 1 94 ? 34.818 5.574 64.547 1.00 79.43 84 ALA A N 1
ATOM 763 C CA . ALA A 1 94 ? 33.994 6.256 65.533 1.00 77.19 84 ALA A CA 1
ATOM 764 C C . ALA A 1 94 ? 33.397 5.288 66.547 1.00 77.66 84 ALA A C 1
ATOM 765 O O . ALA A 1 94 ? 33.334 5.594 67.738 1.00 76.85 84 ALA A O 1
ATOM 767 N N . VAL A 1 95 ? 32.975 4.116 66.089 1.00 79.08 85 VAL A N 1
ATOM 768 C CA . VAL A 1 95 ? 32.401 3.133 66.996 1.00 79.85 85 VAL A CA 1
ATOM 769 C C . VAL A 1 95 ? 33.426 2.665 68.008 1.00 80.13 85 VAL A C 1
ATOM 770 O O . VAL A 1 95 ? 33.100 2.460 69.175 1.00 79.86 85 VAL A O 1
ATOM 774 N N . ARG A 1 96 ? 34.662 2.474 67.559 1.00 80.71 86 ARG A N 1
ATOM 775 C CA . ARG A 1 96 ? 35.717 1.988 68.450 1.00 81.54 86 ARG A CA 1
ATOM 776 C C . ARG A 1 96 ? 36.118 3.094 69.441 1.00 78.34 86 ARG A C 1
ATOM 777 O O . ARG A 1 96 ? 36.504 2.813 70.556 1.00 78.74 86 ARG A O 1
ATOM 785 N N . ARG A 1 97 ? 35.998 4.351 69.032 1.00 75.34 87 ARG A N 1
ATOM 786 C CA . ARG A 1 97 ? 36.315 5.471 69.901 1.00 72.87 87 ARG A CA 1
ATOM 787 C C . ARG A 1 97 ? 35.084 5.894 70.707 1.00 71.05 87 ARG A C 1
ATOM 788 O O . ARG A 1 97 ? 35.149 6.775 71.569 1.00 69.11 87 ARG A O 1
ATOM 796 N N . LEU A 1 98 ? 33.955 5.268 70.408 1.00 70.95 88 LEU A N 1
ATOM 797 C CA . LEU A 1 98 ? 32.703 5.617 71.049 1.00 69.60 88 LEU A CA 1
ATOM 798 C C . LEU A 1 98 ? 32.392 7.077 70.809 1.00 66.67 88 LEU A C 1
ATOM 799 O O . LEU A 1 98 ? 31.839 7.759 71.658 1.00 65.62 88 LEU A O 1
ATOM 804 N N . ASP A 1 99 ? 32.767 7.551 69.638 1.00 65.67 89 ASP A N 1
ATOM 805 C CA . ASP A 1 99 ? 32.394 8.878 69.186 1.00 64.00 89 ASP A CA 1
ATOM 806 C C . ASP A 1 99 ? 31.000 8.830 68.522 1.00 64.16 89 ASP A C 1
ATOM 807 O O . ASP A 1 99 ? 30.866 9.110 67.332 1.00 63.83 89 ASP A O 1
ATOM 812 N N . ILE A 1 100 ? 29.982 8.464 69.308 1.00 64.36 90 ILE A N 1
ATOM 813 C CA . ILE A 1 100 ? 28.611 8.353 68.837 1.00 64.92 90 ILE A CA 1
ATOM 814 C C . ILE A 1 100 ? 27.688 9.248 69.634 1.00 63.87 90 ILE A C 1
ATOM 815 O O . ILE A 1 100 ? 27.655 9.186 70.858 1.00 63.32 90 ILE A O 1
ATOM 820 N N . VAL A 1 101 ? 26.907 10.057 68.929 1.00 63.15 91 VAL A N 1
ATOM 821 C CA . VAL A 1 101 ? 25.908 10.882 69.562 1.00 62.63 91 VAL A CA 1
ATOM 822 C C . VAL A 1 101 ? 24.512 10.312 69.315 1.00 64.26 91 VAL A C 1
ATOM 823 O O . VAL A 1 101 ? 24.099 10.149 68.158 1.00 65.05 91 VAL A O 1
ATOM 827 N N . GLU A 1 102 ? 23.798 9.999 70.396 1.00 64.94 92 GLU A N 1
ATOM 828 C CA . GLU A 1 102 ? 22.405 9.588 70.295 1.00 66.66 92 GLU A CA 1
ATOM 829 C C . GLU A 1 102 ? 21.579 10.825 69.978 1.00 66.46 92 GLU A C 1
ATOM 830 O O . GLU A 1 102 ? 21.373 11.690 70.828 1.00 66.20 92 GLU A O 1
ATOM 836 N N . ALA A 1 103 ? 21.144 10.921 68.727 1.00 66.96 93 ALA A N 1
ATOM 837 C CA . ALA A 1 103 ? 20.444 12.104 68.252 1.00 66.87 93 ALA A CA 1
ATOM 838 C C . ALA A 1 103 ? 18.949 11.960 68.468 1.00 68.79 93 ALA A C 1
ATOM 839 O O . ALA A 1 103 ? 18.142 12.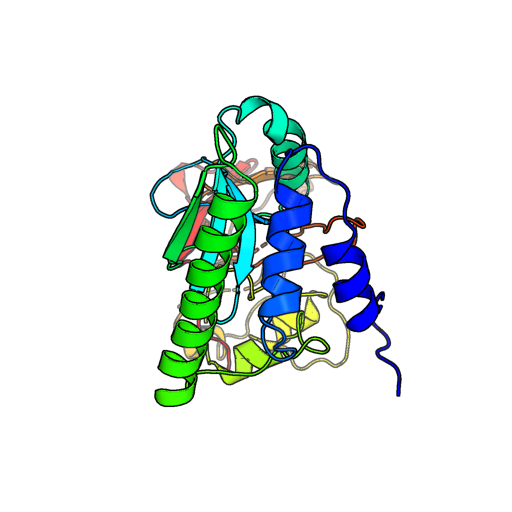290 67.595 1.00 68.46 93 ALA A O 1
ATOM 841 N N . THR A 1 104 ? 18.584 11.477 69.656 1.00 70.28 94 THR A N 1
ATOM 842 C CA . THR A 1 104 ? 17.183 11.401 70.044 1.00 72.49 94 THR A CA 1
ATOM 843 C C . THR A 1 104 ? 16.640 12.827 70.042 1.00 72.22 94 THR A C 1
ATOM 844 O O . THR A 1 104 ? 17.244 13.716 70.659 1.00 71.23 94 THR A O 1
ATOM 848 N N . GLY A 1 105 ? 15.534 13.058 69.343 1.00 73.47 95 GLY A N 1
ATOM 849 C CA . GLY A 1 105 ? 14.876 14.359 69.373 1.00 74.14 95 GLY A CA 1
ATOM 850 C C . GLY A 1 105 ? 15.284 15.313 68.260 1.00 74.06 95 GLY A C 1
ATOM 851 O O . GLY A 1 105 ? 14.747 16.415 68.161 1.00 74.99 95 GLY A O 1
ATOM 852 N N . PHE A 1 106 ? 16.223 14.900 67.411 1.00 73.22 96 PHE A N 1
ATOM 853 C CA . PHE A 1 106 ? 16.754 15.789 66.376 1.00 72.37 96 PHE A CA 1
ATOM 854 C C . PHE A 1 106 ? 15.974 15.746 65.084 1.00 73.64 96 PHE A C 1
ATOM 855 O O . PHE A 1 106 ? 15.606 14.684 64.597 1.00 74.35 96 PHE A O 1
ATOM 863 N N . GLN A 1 107 ? 15.731 16.919 64.529 1.00 73.84 97 GLN A N 1
ATOM 864 C CA . GLN A 1 107 ? 15.148 17.009 63.211 1.00 76.06 97 GLN A CA 1
ATOM 865 C C . GLN A 1 107 ? 16.251 16.734 62.181 1.00 75.18 97 GLN A C 1
ATOM 866 O O . GLN A 1 107 ? 17.334 17.305 62.251 1.00 73.16 97 GLN A O 1
ATOM 872 N N . GLU A 1 108 ? 15.978 15.821 61.263 1.00 77.34 98 GLU A N 1
ATOM 873 C CA . GLU A 1 108 ? 16.921 15.466 60.203 1.00 78.00 98 GLU A CA 1
ATOM 874 C C . GLU A 1 108 ? 16.606 16.169 58.896 1.00 78.95 98 GLU A C 1
ATOM 875 O O . GLU A 1 108 ? 15.482 16.118 58.436 1.00 80.69 98 GLU A O 1
ATOM 881 N N . GLU A 1 109 ? 17.604 16.813 58.300 1.00 78.62 99 GLU A N 1
ATOM 882 C CA . GLU A 1 109 ? 17.473 17.367 56.947 1.00 80.24 99 GLU A CA 1
ATOM 883 C C . GLU A 1 109 ? 18.405 16.634 56.009 1.00 80.95 99 GLU A C 1
ATOM 884 O O . GLU A 1 109 ? 19.416 16.078 56.427 1.00 79.88 99 GLU A O 1
ATOM 890 N N . ARG A 1 110 ? 18.061 16.645 54.732 1.00 83.49 100 ARG A N 1
ATOM 891 C CA . ARG A 1 110 ? 18.860 15.971 53.735 1.00 85.06 100 ARG A CA 1
ATOM 892 C C . ARG A 1 110 ? 19.143 16.873 52.571 1.00 85.09 100 ARG A C 1
ATOM 893 O O . ARG A 1 110 ? 18.362 17.756 52.238 1.00 85.56 100 ARG A O 1
ATOM 901 N N . ILE A 1 111 ? 20.287 16.622 51.962 1.00 85.08 101 ILE A N 1
ATOM 902 C CA . ILE A 1 111 ? 20.651 17.219 50.693 1.00 85.85 101 ILE A CA 1
ATOM 903 C C . ILE A 1 111 ? 21.261 16.103 49.855 1.00 87.40 101 ILE A C 1
ATOM 904 O O . ILE A 1 111 ? 22.296 15.553 50.218 1.00 86.20 101 ILE A O 1
ATOM 909 N N . PRO A 1 112 ? 20.579 15.710 48.770 1.00 90.43 102 PRO A N 1
ATOM 910 C CA . PRO A 1 112 ? 21.143 14.735 47.829 1.00 92.69 102 PRO A CA 1
ATOM 911 C C . PRO A 1 112 ? 22.512 15.155 47.307 1.00 91.83 102 PRO A C 1
ATOM 912 O O . PRO A 1 112 ? 22.659 16.265 46.794 1.00 92.07 102 PRO A O 1
ATOM 916 N N . ALA A 1 113 ? 23.503 14.278 47.431 1.00 91.72 103 ALA A N 1
ATOM 917 C CA . ALA A 1 113 ? 24.858 14.604 46.985 1.00 90.59 103 ALA A CA 1
ATOM 918 C C . ALA A 1 113 ? 25.031 14.363 45.502 1.00 92.28 103 ALA A C 1
ATOM 919 O O . ALA A 1 113 ? 26.034 14.770 44.937 1.00 91.98 103 ALA A O 1
ATOM 921 N N . SER A 1 114 ? 24.048 13.714 44.884 1.00 94.44 104 SER A N 1
ATOM 922 C CA . SER A 1 114 ? 24.210 13.146 43.541 1.00 97.01 104 SER A CA 1
ATOM 923 C C . SER A 1 114 ? 23.287 13.780 42.516 1.00 98.22 104 SER A C 1
ATOM 924 O O . SER A 1 114 ? 22.161 14.179 42.836 1.00 98.17 104 SER A O 1
ATOM 927 N N . ASN A 1 115 ? 23.774 13.851 41.279 1.00 99.20 105 ASN A N 1
ATOM 928 C CA . ASN A 1 115 ? 22.982 14.337 40.150 1.00 100.89 105 ASN A CA 1
ATOM 929 C C . ASN A 1 115 ? 22.471 15.769 40.324 1.00 98.36 105 ASN A C 1
ATOM 930 O O . ASN A 1 115 ? 21.333 16.080 39.959 1.00 99.57 105 ASN A O 1
ATOM 935 N N . ILE A 1 116 ? 23.318 16.649 40.846 1.00 94.76 106 ILE A N 1
ATOM 936 C CA . ILE A 1 116 ? 22.887 18.013 41.129 1.00 92.44 106 ILE A CA 1
ATOM 937 C C . ILE A 1 116 ? 23.891 19.065 40.624 1.00 90.53 106 ILE A C 1
ATOM 938 O O . ILE A 1 116 ? 25.104 18.885 40.717 1.00 89.02 106 ILE A O 1
ATOM 943 N N . THR A 1 117 ? 23.370 20.151 40.055 1.00 90.16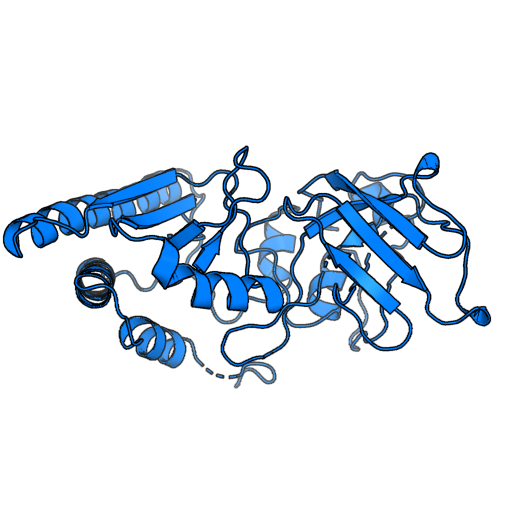 107 THR A N 1
ATOM 944 C CA . THR A 1 117 ? 24.204 21.273 39.640 1.00 88.59 107 THR A CA 1
ATOM 945 C C . THR A 1 117 ? 24.640 22.159 40.820 1.00 85.37 107 THR A C 1
ATOM 946 O O . THR A 1 117 ? 23.974 22.213 41.868 1.00 84.03 107 THR A O 1
ATOM 950 N N . LEU A 1 118 ? 25.751 22.861 40.626 1.00 83.69 108 LEU A N 1
ATOM 951 C CA . LEU A 1 118 ? 26.286 23.817 41.591 1.00 81.25 108 LEU A CA 1
ATOM 952 C C . LEU A 1 118 ? 25.164 24.749 42.058 1.00 80.35 108 LEU A C 1
ATOM 953 O O . LEU A 1 118 ? 24.997 25.056 43.255 1.00 78.37 108 LEU A O 1
ATOM 958 N N . SER A 1 119 ? 24.382 25.168 41.080 1.00 81.49 109 SER A N 1
ATOM 959 C CA . SER A 1 119 ? 23.290 26.104 41.270 1.00 81.56 109 SER A CA 1
ATOM 960 C C . SER A 1 119 ? 22.174 25.544 42.160 1.00 81.23 109 SER A C 1
ATOM 961 O O . SER A 1 119 ? 21.563 26.266 42.952 1.00 80.04 109 SER A O 1
ATOM 964 N N . GLU A 1 120 ? 21.903 24.255 42.007 1.00 82.33 110 GLU A N 1
ATOM 965 C CA . GLU A 1 120 ? 20.882 23.601 42.792 1.00 83.07 110 GLU A CA 1
ATOM 966 C C . GLU A 1 120 ? 21.401 23.427 44.224 1.00 80.53 110 GLU A C 1
ATOM 967 O O . GLU A 1 120 ? 20.694 23.698 45.180 1.00 80.55 110 GLU A O 1
ATOM 973 N N . VAL A 1 121 ? 22.648 22.999 44.362 1.00 79.05 111 VAL A N 1
ATOM 974 C CA . VAL A 1 121 ? 23.254 22.859 45.662 1.00 76.86 111 VAL A CA 1
ATOM 975 C C . VAL A 1 121 ? 23.181 24.178 46.394 1.00 75.14 111 VAL A C 1
ATOM 976 O O . VAL A 1 121 ? 22.790 24.217 47.556 1.00 74.03 111 VAL A O 1
ATOM 980 N N . ASN A 1 122 ? 23.549 25.256 45.716 1.00 74.84 112 ASN A N 1
ATOM 981 C CA . ASN A 1 122 ? 23.497 26.564 46.331 1.00 73.89 112 ASN A CA 1
ATOM 982 C C . ASN A 1 122 ? 22.099 26.866 46.861 1.00 75.41 112 ASN A C 1
ATOM 983 O O . ASN A 1 122 ? 21.922 27.354 47.983 1.00 74.03 112 ASN A O 1
ATOM 988 N N . LYS A 1 123 ? 21.103 26.540 46.055 1.00 77.77 113 LYS A N 1
ATOM 989 C CA . LYS A 1 123 ? 19.722 26.712 46.445 1.00 79.32 113 LYS A CA 1
ATOM 990 C C . LYS A 1 123 ? 19.373 25.938 47.708 1.00 78.29 113 LYS A C 1
ATOM 991 O O . LYS A 1 123 ? 18.878 26.517 48.677 1.00 78.07 113 LYS A O 1
ATOM 997 N N . LEU A 1 124 ? 19.597 24.627 47.691 1.00 78.17 114 LEU A N 1
ATOM 998 C CA . LEU A 1 124 ? 19.215 23.781 48.826 1.00 77.55 114 LEU A CA 1
ATOM 999 C C . LEU A 1 124 ? 19.922 24.216 50.097 1.00 75.06 114 LEU A C 1
ATOM 1000 O O . LEU A 1 124 ? 19.395 24.063 51.194 1.00 74.99 114 LEU A O 1
ATOM 1005 N N . VAL A 1 125 ? 21.125 24.747 49.952 1.00 73.31 115 VAL A N 1
ATOM 1006 C CA . VAL A 1 125 ? 21.890 25.181 51.107 1.00 71.14 115 VAL A CA 1
ATOM 1007 C C . VAL A 1 125 ? 21.364 26.493 51.683 1.00 71.20 115 VAL A C 1
ATOM 1008 O O . VAL A 1 125 ? 21.370 26.689 52.900 1.00 69.72 115 VAL A O 1
ATOM 1012 N N . ASP A 1 126 ? 20.912 27.389 50.815 1.00 72.26 116 ASP A N 1
ATOM 1013 C CA . ASP A 1 126 ? 20.349 28.652 51.262 1.00 73.29 116 ASP A CA 1
ATOM 1014 C C . ASP A 1 126 ? 19.067 28.413 52.063 1.00 74.15 116 ASP A C 1
ATOM 1015 O O . ASP A 1 126 ? 18.755 29.158 52.979 1.00 73.50 116 ASP A O 1
ATOM 1020 N N . GLU A 1 127 ? 18.318 27.389 51.668 1.00 75.39 117 GLU A N 1
ATOM 1021 C CA . GLU A 1 127 ? 17.113 26.988 52.365 1.00 76.65 117 GLU A CA 1
ATOM 1022 C C . GLU A 1 127 ? 17.484 26.410 53.719 1.00 74.71 117 GLU A C 1
ATOM 1023 O O . GLU A 1 127 ? 16.891 26.762 54.741 1.00 74.61 117 GLU A O 1
ATOM 1029 N N . PHE A 1 128 ? 18.462 25.511 53.728 1.00 72.78 118 PHE A N 1
ATOM 1030 C CA . PHE A 1 128 ? 18.888 24.922 54.988 1.00 71.50 118 PHE A CA 1
ATOM 1031 C C . PHE A 1 128 ? 19.318 26.001 55.960 1.00 70.41 118 PHE A C 1
ATOM 1032 O O . PHE A 1 128 ? 18.947 25.969 57.115 1.00 70.58 118 PHE A O 1
ATOM 1040 N N . VAL A 1 129 ? 20.086 26.963 55.477 1.00 70.39 119 VAL A N 1
ATOM 1041 C CA . VAL A 1 129 ? 20.553 28.066 56.300 1.00 70.16 119 VAL A CA 1
ATOM 1042 C C . VAL A 1 129 ? 19.382 28.864 56.892 1.00 72.31 119 VAL A C 1
ATOM 1043 O O . VAL A 1 129 ? 19.406 29.193 58.076 1.00 71.54 119 VAL A O 1
ATOM 1047 N N . ARG A 1 130 ? 18.357 29.172 56.101 1.00 74.90 120 ARG A N 1
ATOM 1048 C CA . ARG A 1 130 ? 17.229 29.949 56.645 1.00 77.84 120 ARG A CA 1
ATOM 1049 C C . ARG A 1 130 ? 16.468 29.142 57.694 1.00 77.88 120 ARG A C 1
ATOM 1050 O O . ARG A 1 130 ? 15.966 29.679 58.679 1.00 78.33 120 ARG A O 1
ATOM 1058 N N . LEU A 1 131 ? 16.424 27.836 57.474 1.00 77.61 121 LEU A N 1
ATOM 1059 C CA . LEU A 1 131 ? 15.822 26.901 58.395 1.00 77.80 121 LEU A CA 1
ATOM 1060 C C . LEU A 1 131 ? 16.586 26.896 59.716 1.00 76.39 121 LEU A C 1
ATOM 1061 O O . LEU A 1 131 ? 15.998 26.757 60.783 1.00 77.38 121 LEU A O 1
ATOM 1066 N N . VAL A 1 132 ? 17.900 27.053 59.635 1.00 74.51 122 VAL A N 1
ATOM 1067 C CA . VAL A 1 132 ? 18.752 27.127 60.808 1.00 73.02 122 VAL A CA 1
ATOM 1068 C C . VAL A 1 132 ? 18.512 28.415 61.557 1.00 74.42 122 VAL A C 1
ATOM 1069 O O . VAL A 1 132 ? 18.390 28.426 62.780 1.00 74.07 122 VAL A O 1
ATOM 1073 N N . LYS A 1 133 ? 18.482 29.515 60.824 1.00 76.04 123 LYS A N 1
ATOM 1074 C CA . LYS A 1 133 ? 18.267 30.808 61.448 1.00 78.38 123 LYS A CA 1
ATOM 1075 C C . LYS A 1 133 ? 16.898 30.850 62.113 1.00 80.37 123 LYS A C 1
ATOM 1076 O O . LYS A 1 133 ? 16.720 31.497 63.140 1.00 80.94 123 LYS A O 1
ATOM 1082 N N . ASP A 1 134 ? 15.946 30.144 61.513 1.00 81.78 124 ASP A N 1
ATOM 1083 C CA . ASP A 1 134 ? 14.573 30.105 61.992 1.00 84.48 124 ASP A CA 1
ATOM 1084 C C . ASP A 1 134 ? 14.472 29.379 63.313 1.00 84.43 124 ASP A C 1
ATOM 1085 O O . ASP A 1 134 ? 13.836 29.851 64.258 1.00 86.28 124 ASP A O 1
ATOM 1090 N N . LYS A 1 135 ? 15.091 28.207 63.354 1.00 82.78 125 LYS A N 1
ATOM 1091 C CA . LYS A 1 135 ? 15.133 27.394 64.545 1.00 82.13 125 LYS A CA 1
ATOM 1092 C C . LYS A 1 135 ? 15.750 28.198 65.664 1.00 81.64 125 LYS A C 1
ATOM 1093 O O . LYS A 1 135 ? 15.334 28.080 66.818 1.00 82.86 125 LYS A O 1
ATOM 1099 N N . LYS A 1 136 ? 16.731 29.032 65.337 1.00 80.46 126 LYS A N 1
ATOM 1100 C CA . LYS A 1 136 ? 17.400 29.808 66.369 1.00 80.50 126 LYS A CA 1
ATOM 1101 C C . LYS A 1 136 ? 16.422 30.780 67.000 1.00 83.56 126 LYS A C 1
ATOM 1102 O O . LYS A 1 136 ? 16.392 30.955 68.220 1.00 83.92 126 LYS A O 1
ATOM 1108 N N . GLU A 1 137 ? 15.622 31.403 66.148 1.00 85.77 127 GLU A N 1
ATOM 1109 C CA . GLU A 1 137 ? 14.738 32.470 66.569 1.00 89.02 127 GLU A CA 1
ATOM 1110 C C . GLU A 1 137 ? 13.450 31.936 67.199 1.00 90.86 127 GLU A C 1
ATOM 1111 O O . GLU A 1 137 ? 12.959 32.517 68.152 1.00 92.25 127 GLU A O 1
ATOM 1117 N N . GLU A 1 138 ? 12.941 30.810 66.703 1.00 91.05 128 GLU A N 1
ATOM 1118 C CA . GLU A 1 138 ? 11.844 30.115 67.378 1.00 93.31 128 GLU A CA 1
ATOM 1119 C C . GLU A 1 138 ? 12.230 29.920 68.830 1.00 92.72 128 GLU A C 1
ATOM 1120 O O . GLU A 1 138 ? 11.367 29.840 69.697 1.00 94.99 128 GLU A O 1
ATOM 1126 N N . LEU A 1 139 ? 13.531 29.854 69.099 1.00 90.46 129 LEU A N 1
ATOM 1127 C CA . LEU A 1 139 ? 14.011 29.539 70.447 1.00 89.93 129 LEU A CA 1
ATOM 1128 C C . LEU A 1 139 ? 14.496 30.753 71.216 1.00 90.64 129 LEU A C 1
ATOM 1129 O O . LEU A 1 139 ? 14.335 30.817 72.436 1.00 91.69 129 LEU A O 1
ATOM 1134 N N . GLU A 1 140 ? 15.085 31.721 70.524 1.00 90.04 130 GLU A N 1
ATOM 1135 C CA . GLU A 1 140 ? 15.369 32.994 71.173 1.00 91.52 130 GLU A CA 1
ATOM 1136 C C . GLU A 1 140 ? 14.034 33.602 71.571 1.00 94.41 130 GLU A C 1
ATOM 1137 O O . GLU A 1 140 ? 13.933 34.344 72.540 1.00 96.36 130 GLU A O 1
ATOM 1143 N N . ASN A 1 141 ? 13.006 33.247 70.814 1.00 94.82 131 ASN A N 1
ATOM 1144 C CA . ASN A 1 141 ? 11.691 33.809 70.984 1.00 97.71 131 ASN A CA 1
ATOM 1145 C C . ASN A 1 141 ? 11.023 33.276 72.246 1.00 99.02 131 ASN A C 1
ATOM 1146 O O . ASN A 1 141 ? 10.310 34.001 72.936 1.00 101.02 131 ASN A O 1
ATOM 1151 N N . GLN A 1 142 ? 11.266 31.998 72.524 1.00 97.36 132 GLN A N 1
ATOM 1152 C CA . GLN A 1 142 ? 10.771 31.342 73.730 1.00 98.54 132 GLN A CA 1
ATOM 1153 C C . GLN A 1 142 ? 11.794 31.421 74.853 1.00 97.81 132 GLN A C 1
ATOM 1154 O O . GLN A 1 142 ? 11.657 30.748 75.865 1.00 99.01 132 GLN A O 1
ATOM 1160 N N . GLY A 1 143 ? 12.827 32.232 74.679 1.00 97.11 133 GLY A N 1
ATOM 1161 C CA . GLY A 1 143 ? 13.830 32.398 75.728 1.00 96.67 133 GLY A CA 1
ATOM 1162 C C . GLY A 1 143 ? 14.666 31.156 75.992 1.00 94.12 133 GLY A C 1
ATOM 1163 O O . GLY A 1 143 ? 15.324 31.054 77.015 1.00 93.49 133 GLY A O 1
ATOM 1164 N N . LEU A 1 144 ? 14.675 30.230 75.043 1.00 92.76 134 LEU A N 1
ATOM 1165 C CA . LEU A 1 144 ? 15.342 28.948 75.226 1.00 91.02 134 LEU A CA 1
ATOM 1166 C C . LEU A 1 144 ? 16.706 28.832 74.545 1.00 88.12 134 LEU A C 1
ATOM 11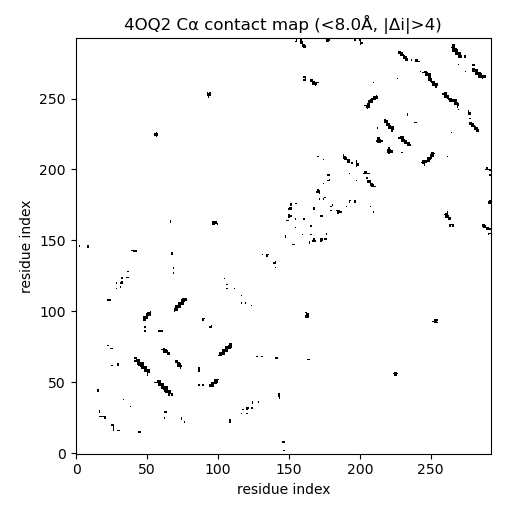67 O O . LEU A 1 144 ? 17.290 27.756 74.522 1.00 86.38 134 LEU A O 1
ATOM 1172 N N . PHE A 1 145 ? 17.227 29.921 73.993 1.00 87.92 135 PHE A N 1
ATOM 1173 C CA . PHE A 1 145 ? 18.485 29.825 73.243 1.00 85.23 135 PHE A CA 1
ATOM 1174 C C . PHE A 1 145 ? 19.690 30.361 74.012 1.00 84.43 135 PHE A C 1
ATOM 1175 O O . PHE A 1 145 ? 19.719 31.517 74.423 1.00 86.29 135 PHE A O 1
ATOM 1183 N N . PHE A 1 146 ? 20.695 29.512 74.181 1.00 81.96 136 PHE A N 1
ATOM 1184 C CA . PHE A 1 146 ? 21.923 29.897 74.863 1.00 80.94 136 PHE A CA 1
ATOM 1185 C C . PHE A 1 146 ? 23.100 29.874 73.895 1.00 78.08 136 PHE A C 1
ATOM 1186 O O . PHE A 1 146 ? 23.330 28.890 73.193 1.00 76.21 136 PHE A O 1
ATOM 1194 N N . ARG A 1 147 ? 23.850 30.963 73.861 1.00 77.44 137 ARG A N 1
ATOM 1195 C CA . ARG A 1 147 ? 24.871 31.100 72.868 1.00 76.04 137 ARG A CA 1
ATOM 1196 C C . ARG A 1 147 ? 26.075 30.207 73.153 1.00 73.17 137 ARG A C 1
ATOM 1197 O O . ARG A 1 147 ? 26.492 30.025 74.289 1.00 73.63 137 ARG A O 1
ATOM 1205 N N . TRP A 1 148 ? 26.600 29.634 72.084 1.00 69.71 138 TRP A N 1
ATOM 1206 C CA . TRP A 1 148 ? 27.738 28.753 72.146 1.00 66.96 138 TRP A CA 1
ATOM 1207 C C . TRP A 1 148 ? 28.704 29.151 73.256 1.00 66.61 138 TRP A C 1
ATOM 1208 O O . TRP A 1 148 ? 29.206 30.265 73.266 1.00 66.85 138 TRP A O 1
ATOM 1219 N N . ASP A 1 149 ? 28.979 28.234 74.183 1.00 65.52 139 ASP A N 1
ATOM 1220 C CA . ASP A 1 149 ? 29.914 28.528 75.273 1.00 65.80 139 ASP A CA 1
ATOM 1221 C C . ASP A 1 149 ? 31.059 27.534 75.266 1.00 64.29 139 ASP A C 1
ATOM 1222 O O . ASP A 1 149 ? 31.106 26.592 76.069 1.00 64.61 139 ASP A O 1
ATOM 1227 N N . TYR A 1 150 ? 31.995 27.796 74.366 1.00 63.08 140 TYR A N 1
ATOM 1228 C CA . TYR A 1 150 ? 33.008 26.839 73.967 1.00 61.58 140 TYR A CA 1
ATOM 1229 C C . TYR A 1 150 ? 33.920 26.494 75.128 1.00 62.29 140 TYR A C 1
ATOM 1230 O O . TYR A 1 150 ? 34.210 25.328 75.357 1.00 62.42 140 TYR A O 1
ATOM 123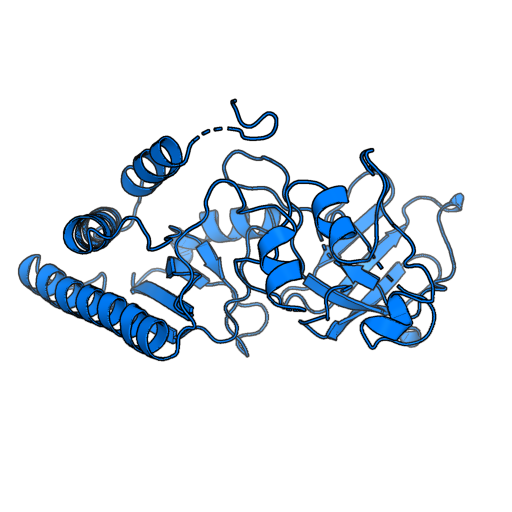9 N N . ASP A 1 151 ? 34.345 27.493 75.889 1.00 64.13 141 ASP A N 1
ATOM 1240 C CA . ASP A 1 151 ? 35.149 27.235 77.090 1.00 65.67 141 ASP A CA 1
ATOM 1241 C C . ASP A 1 151 ? 34.517 26.234 78.035 1.00 65.22 141 ASP A C 1
ATOM 1242 O O . ASP A 1 151 ? 35.236 25.511 78.713 1.00 65.52 141 ASP A O 1
ATOM 1247 N N . GLU A 1 152 ? 33.189 26.168 78.068 1.00 63.43 142 GLU A N 1
ATOM 1248 C CA . GLU A 1 152 ? 32.507 25.324 79.047 1.00 61.94 142 GLU A CA 1
ATOM 1249 C C . GLU A 1 152 ? 31.958 24.067 78.444 1.00 59.90 142 GLU A C 1
ATOM 1250 O O . GLU A 1 152 ? 31.161 23.398 79.076 1.00 58.84 142 GLU A O 1
ATOM 1256 N N . ARG A 1 153 ? 32.398 23.714 77.241 1.00 59.33 143 ARG A N 1
ATOM 1257 C CA . ARG A 1 153 ? 31.761 22.591 76.531 1.00 58.35 143 ARG A CA 1
ATOM 1258 C C . ARG A 1 153 ? 31.870 21.226 77.228 1.00 56.39 143 ARG A C 1
ATOM 1259 O O . ARG A 1 153 ? 30.991 20.377 77.042 1.00 56.48 143 ARG A O 1
ATOM 1267 N N . TYR A 1 154 ? 32.934 20.963 77.970 1.00 55.00 144 TYR A N 1
ATOM 1268 C CA . TYR A 1 154 ? 33.033 19.652 78.621 1.00 54.08 144 TYR A CA 1
ATOM 1269 C C . TYR A 1 154 ? 32.870 19.693 80.155 1.00 53.97 144 TYR A C 1
ATOM 1270 O O . TYR A 1 154 ? 33.299 18.782 80.834 1.00 52.39 144 TYR A O 1
ATOM 1279 N N . SER A 1 155 ? 32.271 20.760 80.679 1.00 54.98 145 SER A N 1
ATOM 1280 C CA . SER A 1 155 ? 32.141 20.931 82.122 1.00 55.84 145 SER A CA 1
ATOM 1281 C C . SER A 1 155 ? 30.696 20.727 82.608 1.00 55.86 145 SER A C 1
ATOM 1282 O O . SER A 1 155 ? 29.778 20.543 81.811 1.00 55.89 145 SER A O 1
ATOM 1285 N N . ALA A 1 156 ? 30.509 20.769 83.921 1.00 56.58 146 ALA A N 1
ATOM 1286 C CA . ALA A 1 156 ? 29.203 20.543 84.543 1.00 56.77 146 ALA A CA 1
ATOM 1287 C C . ALA A 1 156 ? 28.205 21.685 84.348 1.00 58.45 146 ALA A C 1
ATOM 1288 O O . ALA A 1 156 ? 27.000 21.487 84.454 1.00 58.28 146 ALA A O 1
ATOM 1290 N N . LYS A 1 157 ? 28.718 22.872 84.049 1.00 60.56 147 LYS A N 1
ATOM 1291 C CA . LYS A 1 157 ? 27.955 24.120 84.122 1.00 62.84 147 LYS A CA 1
ATOM 1292 C C . LYS A 1 157 ? 26.579 24.116 83.434 1.00 62.97 147 LYS A C 1
ATOM 1293 O O . LYS A 1 157 ? 25.599 24.528 84.022 1.00 64.10 147 LYS A O 1
ATOM 1299 N N . LYS A 1 158 ? 26.484 23.676 82.191 1.00 62.38 148 LYS A N 1
ATOM 1300 C CA . LYS A 1 158 ? 25.201 23.755 81.515 1.00 62.90 148 LYS A CA 1
ATOM 1301 C C . LYS A 1 158 ? 24.223 22.741 82.132 1.00 61.88 148 LYS A C 1
ATOM 1302 O O . LYS A 1 158 ? 23.010 22.949 82.142 1.00 62.31 148 LYS A O 1
ATOM 1308 N N . HIS A 1 159 ? 24.751 21.655 82.679 1.00 60.44 149 HIS A N 1
ATOM 1309 C CA . HIS A 1 159 ? 23.890 20.611 83.201 1.00 59.88 149 HIS A CA 1
ATOM 1310 C C . HIS A 1 159 ? 23.311 21.060 84.533 1.00 60.75 149 HIS A C 1
ATOM 1311 O O . HIS A 1 159 ? 22.117 20.924 84.780 1.00 61.47 149 HIS A O 1
ATOM 1318 N N . ILE A 1 160 ? 24.160 21.635 85.368 1.00 61.28 150 ILE A N 1
ATOM 1319 C CA . ILE A 1 160 ? 23.714 22.231 86.613 1.00 62.29 150 ILE A CA 1
ATOM 1320 C C . ILE A 1 160 ? 22.667 23.312 86.355 1.00 63.58 150 ILE A C 1
ATOM 1321 O O . ILE A 1 160 ? 21.661 23.383 87.057 1.00 63.93 150 ILE A O 1
ATOM 1326 N N . ASN A 1 161 ? 22.885 24.144 85.341 1.00 63.84 151 ASN A N 1
ATOM 1327 C CA . ASN A 1 161 ? 21.906 25.176 85.024 1.00 65.44 151 ASN A CA 1
ATOM 1328 C C . ASN A 1 161 ? 20.578 24.630 84.508 1.00 64.87 151 ASN A C 1
ATOM 1329 O O . ASN A 1 161 ? 19.530 25.190 84.795 1.00 65.95 151 ASN A O 1
ATOM 1334 N N . THR A 1 162 ? 20.624 23.533 83.761 1.00 63.24 152 THR A N 1
ATOM 1335 C CA . THR A 1 162 ? 19.410 22.913 83.228 1.00 62.91 152 THR A CA 1
ATOM 1336 C C . THR A 1 162 ? 18.661 22.090 84.282 1.00 62.24 152 THR A C 1
ATOM 1337 O O . THR A 1 162 ? 17.438 22.034 84.275 1.00 62.98 152 THR A O 1
ATOM 1341 N N . GLY A 1 163 ? 19.383 21.434 85.175 1.00 60.95 153 GLY A N 1
ATOM 1342 C CA . GLY A 1 163 ? 18.729 20.697 86.257 1.00 61.30 153 GLY A CA 1
ATOM 1343 C C . GLY A 1 163 ? 18.690 19.202 86.009 1.00 60.31 153 GLY A C 1
ATOM 1344 O O . GLY A 1 163 ? 18.400 18.424 86.895 1.00 60.21 153 GLY A O 1
ATOM 1345 N N . TYR A 1 164 ? 19.011 18.796 84.793 1.00 60.02 154 TYR A N 1
ATOM 1346 C CA . TYR A 1 164 ? 19.010 17.391 84.433 1.00 59.66 154 TYR A CA 1
ATOM 1347 C C . TYR A 1 164 ? 19.907 17.251 83.219 1.00 58.77 154 TYR A C 1
ATOM 1348 O O . TYR A 1 164 ? 20.386 18.251 82.692 1.00 59.27 154 TYR A O 1
ATOM 1365 N N . ALA A 1 166 ? 20.676 14.518 79.540 1.00 55.36 156 ALA A N 1
ATOM 1366 C CA . ALA A 1 166 ? 20.180 13.422 78.674 1.00 54.68 156 ALA A CA 1
ATOM 1367 C C . ALA A 1 166 ? 21.248 13.013 77.675 1.00 53.07 156 ALA A C 1
ATOM 1368 O O . ALA A 1 166 ? 22.116 13.801 77.339 1.00 51.82 156 ALA A O 1
ATOM 1370 N N . VAL A 1 167 ? 21.202 11.769 77.229 1.00 52.46 157 VAL A N 1
ATOM 1371 C CA . VAL A 1 167 ? 22.089 11.345 76.175 1.00 52.12 157 VAL A CA 1
ATOM 1372 C C . VAL A 1 167 ? 21.852 12.245 74.966 1.00 52.89 157 VAL A C 1
ATOM 1373 O O . VAL A 1 167 ? 20.728 12.574 74.623 1.00 52.80 157 VAL A O 1
ATOM 1377 N N . GLY A 1 168 ? 22.937 12.654 74.333 1.00 53.01 158 GLY A N 1
ATOM 1378 C CA . GLY A 1 168 ? 22.877 13.681 73.331 1.00 54.15 158 GLY A CA 1
ATOM 1379 C C . GLY A 1 168 ? 24.249 14.295 73.185 1.00 54.47 158 GLY A C 1
ATOM 1380 O O . GLY A 1 168 ? 25.209 13.897 73.855 1.00 54.50 158 GLY A O 1
ATOM 1381 N N . PRO A 1 169 ? 24.352 15.295 72.328 1.00 55.29 159 PRO A N 1
ATOM 1382 C CA . PRO A 1 169 ? 25.662 15.841 72.018 1.00 55.51 159 PRO A CA 1
ATOM 1383 C C . PRO A 1 169 ? 26.344 16.490 73.202 1.00 54.65 159 PRO A C 1
ATOM 1384 O O . PRO A 1 169 ? 27.566 16.485 73.253 1.00 54.39 159 PRO A O 1
ATOM 1388 N N . ASN A 1 170 ? 25.564 17.040 74.132 1.00 54.66 160 ASN A N 1
ATOM 1389 C CA . ASN A 1 170 ? 26.097 17.919 75.182 1.00 54.81 160 ASN A CA 1
ATOM 1390 C C . ASN A 1 170 ? 26.485 17.228 76.481 1.00 53.46 160 ASN A C 1
ATOM 1391 O O . ASN A 1 170 ? 27.174 17.822 77.295 1.00 52.40 160 ASN A O 1
ATOM 1396 N N . SER A 1 171 ? 26.009 16.017 76.719 1.00 53.15 161 SER A N 1
ATOM 1397 C CA . SER A 1 171 ? 26.259 15.376 78.027 1.00 52.67 161 SER A CA 1
ATOM 1398 C C . SER A 1 171 ? 27.556 14.560 77.951 1.00 52.17 161 SER A C 1
ATOM 1399 O O . SER A 1 171 ? 27.564 13.349 78.027 1.00 51.55 161 SER A O 1
ATOM 1402 N N . VAL A 1 172 ? 28.652 15.272 77.742 1.00 52.78 162 VAL A N 1
ATOM 1403 C CA . VAL A 1 172 ? 29.977 14.687 77.622 1.00 53.09 162 VAL A CA 1
ATOM 1404 C C . VAL A 1 172 ? 30.920 15.498 78.517 1.00 52.52 162 VAL A C 1
ATOM 1405 O O . VAL A 1 172 ? 30.740 16.710 78.701 1.00 52.82 162 VAL A O 1
ATOM 1409 N N . PHE A 1 173 ? 31.908 14.832 79.102 1.00 51.81 163 PHE A N 1
ATOM 1410 C CA . PHE A 1 173 ? 32.705 15.442 80.180 1.00 51.16 163 PHE A CA 1
ATOM 1411 C C . PHE A 1 173 ? 34.211 15.215 79.987 1.00 50.94 163 PHE A C 1
ATOM 1412 O O . PHE A 1 173 ? 34.655 14.171 79.525 1.00 50.34 163 PHE A O 1
ATOM 1420 N N . ARG A 1 174 ? 35.006 16.211 80.309 1.00 51.86 164 ARG A N 1
ATOM 1421 C CA . ARG A 1 174 ? 36.460 16.076 80.153 1.00 52.52 164 ARG A CA 1
ATOM 1422 C C . ARG A 1 174 ? 37.057 15.122 81.188 1.00 52.25 164 ARG A C 1
ATOM 1423 O O . ARG A 1 174 ? 37.754 14.161 80.838 1.00 51.59 164 ARG A O 1
ATOM 1431 N N . TYR A 1 175 ? 36.780 15.402 82.463 1.00 52.55 165 TYR A N 1
ATOM 1432 C CA . TYR A 1 175 ? 37.292 14.587 83.548 1.00 52.53 165 TYR A CA 1
ATOM 1433 C C . TYR A 1 175 ? 36.169 13.981 84.383 1.00 52.36 165 TYR A C 1
ATOM 1434 O O . TYR A 1 175 ? 35.042 14.481 84.372 1.00 52.88 165 TYR A O 1
ATOM 1443 N N . HIS A 1 176 ? 36.486 12.914 85.115 1.00 52.18 166 HIS A N 1
ATOM 1444 C CA . HIS A 1 176 ? 35.557 12.349 86.067 1.0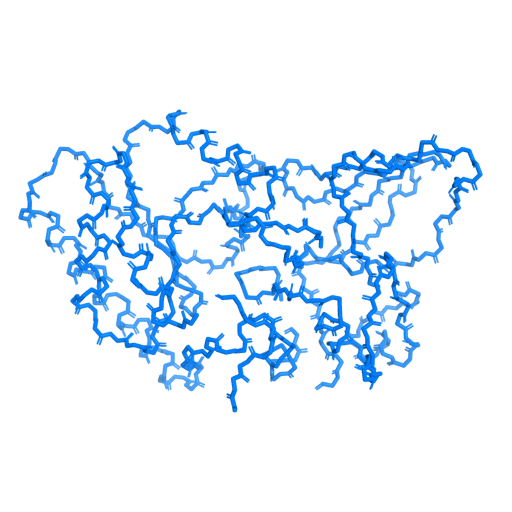0 52.22 166 HIS A CA 1
ATOM 1445 C C . HIS A 1 176 ? 34.948 13.456 86.919 1.00 52.98 166 HIS A C 1
ATOM 1446 O O . HIS A 1 176 ? 33.746 13.491 87.163 1.00 52.26 166 HIS A O 1
ATOM 1453 N N . ARG A 1 177 ? 35.781 14.354 87.405 1.00 54.47 167 ARG A N 1
ATOM 1454 C CA . ARG A 1 177 ? 35.279 15.333 88.342 1.00 56.19 167 ARG A CA 1
ATOM 1455 C C . ARG A 1 177 ? 34.237 16.235 87.712 1.00 54.91 167 ARG A C 1
ATOM 1456 O O . ARG A 1 177 ? 33.311 16.646 88.382 1.00 55.38 167 ARG A O 1
ATOM 1464 N N . ASP A 1 178 ? 34.376 16.549 86.434 1.00 54.86 168 ASP A N 1
ATOM 1465 C CA . ASP A 1 178 ? 33.317 17.303 85.718 1.00 54.76 168 ASP A CA 1
ATOM 1466 C C . ASP A 1 178 ? 31.973 16.580 85.818 1.00 53.74 168 ASP A C 1
ATOM 1467 O O . ASP A 1 178 ? 30.929 17.186 86.070 1.00 54.35 168 ASP A O 1
ATOM 1472 N N . ALA A 1 179 ? 31.993 15.275 85.607 1.00 52.58 169 ALA A N 1
ATOM 1473 C CA . ALA A 1 179 ? 30.768 14.514 85.646 1.00 51.99 169 ALA A CA 1
ATOM 1474 C C . ALA A 1 179 ? 30.240 14.459 87.071 1.00 52.47 169 ALA A C 1
ATOM 1475 O O . ALA A 1 179 ? 29.038 14.589 87.303 1.00 53.02 169 ALA A O 1
ATOM 1477 N N . LEU A 1 180 ? 31.147 14.268 88.024 1.00 52.61 170 LEU A N 1
ATOM 1478 C CA . LEU A 1 180 ? 30.778 14.064 89.413 1.00 52.81 170 LEU A CA 1
ATOM 1479 C C . LEU A 1 180 ? 30.247 15.330 90.049 1.00 53.98 170 LEU A C 1
ATOM 1480 O O . LEU A 1 180 ? 29.460 15.287 90.999 1.00 55.63 170 LEU A O 1
ATOM 1485 N N . GLN A 1 181 ? 30.677 16.471 89.548 1.00 54.71 171 GLN A N 1
ATOM 1486 C CA . GLN A 1 181 ? 30.149 17.731 90.056 1.00 55.81 171 GLN A CA 1
ATOM 1487 C C . GLN A 1 181 ? 28.665 17.873 89.756 1.00 56.07 171 GLN A C 1
ATOM 1488 O O . GLN A 1 181 ? 28.013 18.753 90.300 1.00 57.24 171 GLN A O 1
ATOM 1494 N N . CYS A 1 182 ? 28.119 17.026 88.887 1.00 55.18 172 CYS A N 1
ATOM 1495 C CA . CYS A 1 182 ? 26.679 17.062 88.634 1.00 55.78 172 CYS A CA 1
ATOM 1496 C C . CYS A 1 182 ? 25.907 16.319 89.715 1.00 55.97 172 CYS A C 1
ATOM 1497 O O . CYS A 1 182 ? 24.677 16.334 89.722 1.00 56.15 172 CYS A O 1
ATOM 1500 N N . PHE A 1 183 ? 26.638 15.635 90.592 1.00 56.08 173 PHE A N 1
ATOM 1501 C CA . PHE A 1 183 ? 26.035 14.736 91.530 1.00 56.63 173 PHE A CA 1
ATOM 1502 C C . PHE A 1 183 ? 26.601 14.917 92.931 1.00 58.15 173 PHE A C 1
ATOM 1503 O O . PHE A 1 183 ? 26.776 13.949 93.678 1.00 58.55 173 PHE A O 1
ATOM 1511 N N . GLY A 1 184 ? 26.855 16.168 93.280 1.00 59.61 174 GLY A N 1
ATOM 1512 C CA . GLY A 1 184 ? 27.243 16.535 94.627 1.00 61.36 174 GLY A CA 1
ATOM 1513 C C . GLY A 1 184 ? 28.715 16.465 94.980 1.00 62.25 174 GLY A C 1
ATOM 1514 O O . GLY A 1 184 ? 29.087 16.827 96.069 1.00 63.70 174 GLY A O 1
ATOM 1515 N N . TYR A 1 185 ? 29.560 15.988 94.083 1.00 62.84 175 TYR A N 1
ATOM 1516 C CA . TYR A 1 185 ? 30.997 15.968 94.342 1.00 64.36 175 TYR A CA 1
ATOM 1517 C C . TYR A 1 185 ? 31.447 17.391 94.619 1.00 66.92 175 TYR A C 1
ATOM 1518 O O . TYR A 1 185 ? 31.223 18.271 93.809 1.00 67.14 175 TYR A O 1
ATOM 1527 N N . ARG A 1 186 ? 32.064 17.628 95.766 1.00 70.24 176 ARG A N 1
ATOM 1528 C CA . ARG A 1 186 ? 32.455 18.988 96.133 1.00 73.49 176 ARG A CA 1
ATOM 1529 C C . ARG A 1 186 ? 33.971 19.128 96.291 1.00 75.14 176 ARG A C 1
ATOM 1530 O O . ARG A 1 186 ? 34.470 20.230 96.457 1.00 76.59 176 ARG A O 1
ATOM 1538 N N . ARG A 1 187 ? 34.702 18.019 96.216 1.00 75.69 177 ARG A N 1
ATOM 1539 C CA . ARG A 1 187 ? 36.162 18.057 96.316 1.00 77.37 177 ARG A CA 1
ATOM 1540 C C . ARG A 1 187 ? 36.801 18.998 95.289 1.00 77.32 177 ARG A C 1
ATOM 1541 O O . ARG A 1 187 ? 36.293 19.193 94.185 1.00 76.05 177 ARG A O 1
ATOM 1549 N N . GLU A 1 188 ? 37.942 19.556 95.665 1.00 78.76 178 GLU A N 1
ATOM 1550 C CA . GLU A 1 188 ? 38.786 20.297 94.749 1.00 78.86 178 GLU A CA 1
ATOM 1551 C C . GLU A 1 188 ? 39.477 19.306 93.836 1.00 76.56 178 GLU A C 1
ATOM 1552 O O . GLU A 1 188 ? 39.632 19.562 92.656 1.00 76.53 178 GLU A O 1
ATOM 1558 N N . GLY A 1 189 ? 39.872 18.165 94.384 1.00 75.15 179 GLY A N 1
ATOM 1559 C CA . GLY A 1 189 ? 40.729 17.229 93.676 1.00 73.48 179 GLY A CA 1
ATOM 1560 C C . GLY A 1 189 ? 40.096 16.489 92.507 1.00 70.94 179 GLY A C 1
ATOM 1561 O O . GLY A 1 189 ? 38.903 16.622 92.197 1.00 70.46 179 GLY A O 1
ATOM 1562 N N . HIS A 1 190 ? 40.923 15.710 91.831 1.00 69.01 180 HIS A N 1
ATOM 1563 C CA . HIS A 1 190 ? 40.453 14.886 90.758 1.00 66.27 180 HIS A CA 1
ATOM 1564 C C . HIS A 1 190 ? 40.110 13.515 91.277 1.00 65.50 180 HIS A C 1
ATOM 1565 O O . HIS A 1 190 ? 40.535 13.102 92.352 1.00 65.92 180 HIS A O 1
ATOM 1572 N N . HIS A 1 191 ? 39.304 12.826 90.494 1.00 63.99 181 HIS A N 1
ATOM 1573 C CA . HIS A 1 191 ? 38.910 11.482 90.782 1.00 63.68 181 HIS A CA 1
ATOM 1574 C C . HIS A 1 191 ? 39.414 10.653 89.621 1.00 63.53 181 HIS A C 1
ATOM 1575 O O . HIS A 1 191 ? 39.261 11.049 88.453 1.00 63.06 181 HIS A O 1
ATOM 1582 N N . GLN A 1 192 ? 40.020 9.514 89.904 1.00 64.50 182 GLN A N 1
ATOM 1583 C CA . GLN A 1 192 ? 40.613 8.710 88.831 1.00 65.22 182 GLN A CA 1
ATOM 1584 C C . GLN A 1 192 ? 40.137 7.285 88.811 1.00 64.68 182 GLN A C 1
ATOM 1585 O O . GLN A 1 192 ? 40.469 6.560 87.890 1.00 64.89 182 GLN A O 1
ATOM 1591 N N . SER A 1 193 ? 39.429 6.850 89.846 1.00 64.34 183 SER A N 1
ATOM 1592 C CA . SER A 1 193 ? 39.044 5.454 89.924 1.00 64.23 183 SER A CA 1
ATOM 1593 C C . SER A 1 193 ? 37.843 5.211 89.014 1.00 62.30 183 SER A C 1
ATOM 1594 O O . SER A 1 193 ? 37.369 6.133 88.346 1.00 61.86 183 SER A O 1
ATOM 1597 N N . GLY A 1 194 ? 37.351 3.977 88.988 1.00 61.30 184 GLY A N 1
ATOM 1598 C CA . GLY A 1 194 ? 36.330 3.575 88.034 1.00 59.46 184 GLY A CA 1
ATOM 1599 C C . GLY A 1 194 ? 34.902 3.868 88.462 1.00 58.12 184 GLY A C 1
ATOM 1600 O O . GLY A 1 194 ? 33.981 3.878 87.632 1.00 57.58 184 GLY A O 1
ATOM 1601 N N . GLY A 1 195 ? 34.712 4.116 89.750 1.00 57.29 185 GLY A N 1
ATOM 1602 C CA . GLY A 1 195 ? 33.386 4.305 90.318 1.00 56.07 185 GLY A CA 1
ATOM 1603 C C . GLY A 1 195 ? 33.390 5.388 91.375 1.00 55.62 185 GLY A C 1
ATOM 1604 O O . GLY A 1 195 ? 34.437 5.708 91.916 1.00 56.01 185 GLY A O 1
ATOM 1605 N N . TRP A 1 196 ? 32.222 5.974 91.635 1.00 54.69 186 TRP A N 1
ATOM 1606 C CA . TRP A 1 196 ? 32.027 6.943 92.705 1.00 54.56 186 TRP A CA 1
ATOM 1607 C C . TRP A 1 196 ? 30.587 6.831 93.210 1.00 55.31 186 TRP A C 1
ATOM 1608 O O . TRP A 1 196 ? 29.625 6.950 92.441 1.00 53.52 186 TRP A O 1
ATOM 1619 N N . ALA A 1 197 ? 30.468 6.630 94.516 1.00 56.93 187 ALA A N 1
ATOM 1620 C CA . ALA A 1 197 ? 29.194 6.433 95.200 1.00 58.14 187 ALA A CA 1
ATOM 1621 C C . ALA A 1 197 ? 28.496 7.758 95.417 1.00 58.65 187 ALA A C 1
ATOM 1622 O O . ALA A 1 197 ? 29.093 8.687 95.926 1.00 59.40 187 ALA A O 1
ATOM 1624 N N . LEU A 1 198 ? 27.234 7.864 95.020 1.00 58.89 188 LEU A N 1
ATOM 1625 C CA . LEU A 1 198 ? 26.461 9.043 95.399 1.00 59.37 188 LEU A CA 1
ATOM 1626 C C . LEU A 1 198 ? 26.188 8.959 96.881 1.00 60.39 188 LEU A C 1
ATOM 1627 O O . LEU A 1 198 ? 25.886 7.885 97.380 1.00 61.30 188 LEU A O 1
ATOM 1632 N N . PRO A 1 199 ? 26.285 10.083 97.594 1.00 61.31 189 PRO A N 1
ATOM 1633 C CA . PRO A 1 199 ? 25.666 10.140 98.946 1.00 62.71 189 PRO A CA 1
ATOM 1634 C C . PRO A 1 199 ? 24.155 9.892 98.854 1.00 63.02 189 PRO A C 1
ATOM 1635 O O . PRO A 1 199 ? 23.549 10.115 97.796 1.00 62.70 189 PRO A O 1
ATOM 1639 N N . ALA A 1 200 ? 23.540 9.437 99.934 1.00 64.31 190 ALA A N 1
ATOM 1640 C CA . ALA A 1 200 ? 22.123 9.099 99.904 1.00 64.24 190 ALA A CA 1
ATOM 1641 C C . ALA A 1 200 ? 21.229 10.319 99.674 1.00 64.48 190 ALA A C 1
ATOM 1642 O O . ALA A 1 200 ? 20.196 10.228 99.010 1.00 63.63 190 ALA A O 1
ATOM 1644 N N A GLU A 1 201 ? 21.622 11.460 100.226 0.50 65.26 191 GLU A N 1
ATOM 1645 N N B GLU A 1 201 ? 21.632 11.460 100.224 0.50 65.21 191 GLU A N 1
ATOM 1646 C CA A GLU A 1 201 ? 20.846 12.678 100.039 0.50 65.91 191 GLU A CA 1
ATOM 1647 C CA B GLU A 1 201 ? 20.877 12.696 100.047 0.50 65.82 191 GLU A CA 1
ATOM 1648 C C A GLU A 1 201 ? 20.754 13.043 98.552 0.50 63.92 191 GLU A C 1
ATOM 1649 C C B GLU A 1 201 ? 20.772 13.074 98.565 0.50 63.87 191 GLU A C 1
ATOM 1650 O O A GLU A 1 201 ? 19.722 13.533 98.085 0.50 63.94 191 GLU A O 1
ATOM 1651 O O B GLU A 1 201 ? 19.756 13.613 98.118 0.50 63.91 191 GLU A O 1
ATOM 1662 N N . VAL A 1 202 ? 21.836 12.796 97.817 1.00 62.33 192 VAL A N 1
ATOM 1663 C CA . VAL A 1 202 ? 21.891 13.113 96.390 1.00 60.30 192 VAL A CA 1
ATOM 1664 C C . VAL A 1 202 ? 20.987 12.175 95.583 1.00 59.37 192 VAL A C 1
ATOM 1665 O O . VAL A 1 202 ? 20.075 12.625 94.898 1.00 58.67 192 VAL A O 1
ATOM 1669 N N . ALA A 1 203 ? 21.218 10.874 95.691 1.00 59.25 193 ALA A N 1
ATOM 1670 C CA . ALA A 1 203 ? 20.384 9.879 95.002 1.00 59.28 193 ALA A CA 1
ATOM 1671 C C . ALA A 1 203 ? 18.901 10.181 95.166 1.00 60.15 193 ALA A C 1
ATOM 1672 O O . ALA A 1 203 ? 18.142 10.244 94.180 1.00 60.67 193 ALA A O 1
ATOM 1674 N N . GLN A 1 204 ? 18.485 10.380 96.402 1.00 61.19 194 GLN A N 1
ATOM 1675 C CA . GLN A 1 204 ? 17.098 10.672 96.688 1.00 62.96 194 GLN A CA 1
ATOM 1676 C C . GLN A 1 204 ? 16.665 11.995 96.057 1.00 62.82 194 GLN A C 1
ATOM 1677 O O . GLN A 1 204 ? 15.544 12.150 95.556 1.00 62.47 194 GLN A O 1
ATOM 1683 N N . SER A 1 205 ? 17.557 12.966 96.107 1.00 62.36 195 SER A N 1
ATOM 1684 C CA . SER A 1 205 ? 17.224 14.287 95.664 1.00 62.79 195 SER A CA 1
ATOM 1685 C C . SER A 1 205 ? 16.987 14.299 94.144 1.00 62.41 195 SER A C 1
ATOM 1686 O O . SER A 1 205 ? 16.078 14.966 93.641 1.00 63.15 195 SER A O 1
ATOM 1689 N N . ILE A 1 206 ? 17.805 13.554 93.403 1.00 61.01 196 ILE A N 1
ATOM 1690 C CA . ILE A 1 206 ? 17.709 13.572 91.964 1.00 59.63 196 ILE A CA 1
ATOM 1691 C C . ILE A 1 206 ? 16.675 12.577 91.461 1.00 59.58 196 ILE A C 1
ATOM 1692 O O . ILE A 1 206 ? 16.495 12.441 90.259 1.00 58.23 196 ILE A O 1
ATOM 1697 N N . GLY A 1 207 ? 16.021 11.870 92.378 1.00 60.23 197 GLY A N 1
ATOM 1698 C CA . GLY A 1 207 ? 14.829 11.107 92.027 1.00 60.68 197 GLY A CA 1
ATOM 1699 C C . GLY A 1 207 ? 15.036 9.628 91.770 1.00 60.50 197 GLY A C 1
ATOM 1700 O O . GLY A 1 207 ? 14.147 8.964 91.254 1.00 60.89 197 GLY A O 1
ATOM 1701 N N . LEU A 1 208 ? 16.198 9.093 92.127 1.00 60.09 198 LEU A N 1
ATOM 1702 C CA . LEU A 1 208 ? 16.398 7.652 92.068 1.00 60.15 198 LEU A CA 1
ATOM 1703 C C . LEU A 1 208 ? 16.144 7.081 93.466 1.00 61.88 198 LEU A C 1
ATOM 1704 O O . LEU A 1 208 ? 15.841 7.838 94.360 1.00 62.96 198 LEU A O 1
ATOM 1709 N N . THR A 1 209 ? 16.227 5.762 93.633 1.00 63.02 199 THR A N 1
ATOM 1710 C CA . THR A 1 209 ? 16.055 5.113 94.934 1.00 64.43 199 THR A CA 1
ATOM 1711 C C . THR A 1 209 ? 17.184 4.149 95.194 1.00 64.91 199 THR A C 1
ATOM 1712 O O . THR A 1 209 ? 17.748 3.591 94.261 1.00 65.04 199 THR A O 1
ATOM 1716 N N . GLY A 1 210 ? 17.490 3.939 96.476 1.00 66.77 200 GLY A N 1
ATOM 1717 C CA . GLY A 1 210 ? 18.517 2.987 96.917 1.00 66.96 200 GLY A CA 1
ATOM 1718 C C . GLY A 1 210 ? 19.925 3.423 96.562 1.00 66.11 200 GLY A C 1
ATOM 1719 O O . GLY A 1 210 ? 20.230 4.613 96.553 1.00 65.70 200 GLY A O 1
ATOM 1720 N N . ARG A 1 211 ? 20.770 2.450 96.237 1.00 65.99 201 ARG A N 1
ATOM 1721 C CA . ARG A 1 211 ? 22.199 2.681 96.053 1.00 65.45 201 ARG A CA 1
ATOM 1722 C C . ARG A 1 211 ? 22.609 3.000 94.599 1.00 63.71 201 ARG A C 1
ATOM 1723 O O . ARG A 1 211 ? 22.429 2.196 93.675 1.00 63.21 201 ARG A O 1
ATOM 1731 N N . VAL A 1 212 ? 23.184 4.185 94.414 1.00 62.49 202 VAL A N 1
ATOM 1732 C CA . VAL A 1 212 ? 23.548 4.666 93.088 1.00 60.68 202 VAL A CA 1
ATOM 1733 C C . VAL A 1 212 ? 25.012 5.068 92.958 1.00 59.77 202 VAL A C 1
ATOM 1734 O O . VAL A 1 212 ? 25.557 5.781 93.798 1.00 59.97 202 VAL A O 1
ATOM 1746 N N . VAL A 1 214 ? 28.267 6.362 90.072 1.00 55.35 204 VAL A N 1
ATOM 1747 C CA . VAL A 1 214 ? 28.718 6.798 88.755 1.00 54.12 204 VAL A CA 1
ATOM 1748 C C . VAL A 1 214 ? 29.839 5.895 88.247 1.00 53.51 204 VAL A C 1
ATOM 1749 O O . VAL A 1 214 ? 30.893 5.774 88.847 1.00 54.34 204 VAL A O 1
ATOM 1753 N N . TRP A 1 215 ? 29.602 5.246 87.131 1.00 53.44 205 TRP A N 1
ATOM 1754 C CA . TRP A 1 215 ? 30.557 4.297 86.588 1.00 53.49 205 TRP A CA 1
ATOM 1755 C C . TRP A 1 215 ? 31.260 4.883 85.376 1.00 53.41 205 TRP A C 1
ATOM 1756 O O . TRP A 1 215 ? 30.611 5.437 84.496 1.00 52.54 205 TRP A O 1
ATOM 1767 N N . PHE A 1 216 ? 32.591 4.798 85.344 1.00 54.64 206 PHE A N 1
ATOM 1768 C CA . PHE A 1 216 ? 33.371 5.306 84.198 1.00 54.60 206 PHE A CA 1
ATOM 1769 C C . PHE A 1 216 ? 34.063 4.188 83.444 1.00 55.63 206 PHE A C 1
ATOM 1770 O O . PHE A 1 216 ? 35.269 4.166 83.362 1.00 55.90 206 PHE A O 1
ATOM 1778 N N . PRO A 1 217 ? 33.300 3.277 82.856 1.00 57.33 207 PRO A N 1
ATOM 1779 C CA . PRO A 1 217 ? 33.881 2.083 82.237 1.00 58.61 207 PRO A CA 1
ATOM 1780 C C . PRO A 1 217 ? 34.573 2.282 80.914 1.00 59.89 207 PRO A C 1
ATOM 1781 O O . PRO A 1 217 ? 34.201 3.160 80.123 1.00 59.90 207 PRO A O 1
ATOM 1785 N N A ARG A 1 218 ? 35.577 1.456 80.656 0.50 61.15 208 ARG A N 1
ATOM 1786 N N B ARG A 1 218 ? 35.589 1.466 80.663 0.50 61.48 208 ARG A N 1
ATOM 1787 C CA A ARG A 1 218 ? 36.130 1.347 79.322 0.50 62.06 208 ARG A CA 1
ATOM 1788 C CA B ARG A 1 218 ? 36.140 1.341 79.327 0.50 62.67 208 ARG A CA 1
ATOM 1789 C C A ARG A 1 218 ? 35.489 0.142 78.632 0.50 63.44 208 ARG A C 1
ATOM 1790 C C B ARG A 1 218 ? 35.441 0.149 78.670 0.50 63.73 208 ARG A C 1
ATOM 1791 O O A ARG A 1 218 ? 35.699 -0.998 79.038 0.50 64.71 208 ARG A O 1
ATOM 1792 O O B ARG A 1 218 ? 35.548 -0.978 79.152 0.50 64.85 208 ARG A O 1
ATOM 1807 N N . LEU A 1 219 ? 34.700 0.396 77.594 1.00 63.66 209 LEU A N 1
ATOM 1808 C CA . LEU A 1 219 ? 33.843 -0.650 77.021 1.00 65.26 209 LEU A CA 1
ATOM 1809 C C . LEU A 1 219 ? 34.506 -1.429 75.911 1.00 67.06 209 LEU A C 1
ATOM 1810 O O . LEU A 1 219 ? 33.898 -1.711 74.897 1.00 67.70 209 LEU A O 1
ATOM 1815 N N . TYR A 1 220 ? 35.764 -1.778 76.134 1.00 68.40 210 TYR A N 1
ATOM 1816 C CA . TYR A 1 220 ? 36.477 -2.706 75.284 1.00 70.51 210 TYR A CA 1
ATOM 1817 C C . TYR A 1 220 ? 37.264 -3.574 76.237 1.00 71.84 210 TYR A C 1
ATOM 1818 O O . TYR A 1 220 ? 37.026 -3.518 77.435 1.00 70.88 210 TYR A O 1
ATOM 1827 N N . GLU A 1 221 ? 38.191 -4.376 75.727 1.00 73.92 211 GLU A N 1
ATOM 1828 C CA . GLU A 1 221 ? 39.004 -5.203 76.612 1.00 75.40 211 GLU A CA 1
ATOM 1829 C C . GLU A 1 221 ? 40.228 -4.438 77.086 1.00 74.83 211 GLU A C 1
ATOM 1830 O O . GLU A 1 221 ? 41.064 -4.027 76.280 1.00 75.33 211 GLU A O 1
ATOM 1836 N N . ALA A 1 222 ? 40.340 -4.270 78.395 1.00 73.97 212 ALA A N 1
ATOM 1837 C CA . ALA A 1 222 ? 41.453 -3.544 78.960 1.00 74.01 212 ALA A CA 1
ATOM 1838 C C . ALA A 1 222 ? 41.683 -4.004 80.387 1.00 74.82 212 ALA A C 1
ATOM 1839 O O . ALA A 1 222 ? 40.748 -4.317 81.110 1.00 74.53 212 ALA A O 1
ATOM 1841 N N . GLY A 1 223 ? 42.937 -4.033 80.802 1.00 76.43 213 GLY A N 1
ATOM 1842 C CA . GLY A 1 223 ? 43.277 -4.557 82.118 1.00 77.87 213 GLY A CA 1
ATOM 1843 C C . GLY A 1 223 ? 42.674 -5.936 82.314 1.00 79.42 213 GLY A C 1
ATOM 1844 O O . GLY A 1 223 ? 42.736 -6.791 81.432 1.00 81.15 213 GLY A O 1
ATOM 1845 N N . GLU A 1 224 ? 42.053 -6.156 83.461 1.00 79.40 214 GLU A N 1
ATOM 1846 C CA . GLU A 1 224 ? 41.419 -7.437 83.702 1.00 80.64 214 GLU A CA 1
ATOM 1847 C C . GLU A 1 224 ? 39.913 -7.350 83.541 1.00 78.84 214 GLU A C 1
ATOM 1848 O O . GLU A 1 224 ? 39.166 -7.977 84.282 1.00 79.46 214 GLU A O 1
ATOM 1854 N N . TRP A 1 225 ? 39.471 -6.569 82.563 1.00 76.63 215 TRP A N 1
ATOM 1855 C CA . TRP A 1 225 ? 38.067 -6.592 82.171 1.00 75.37 215 TRP A CA 1
ATOM 1856 C C . TRP A 1 225 ? 37.930 -6.703 80.655 1.00 74.83 215 TRP A C 1
ATOM 1857 O O . TRP A 1 225 ? 38.609 -6.008 79.900 1.00 74.14 215 TRP A O 1
ATOM 1868 N N . LYS A 1 226 ? 37.069 -7.614 80.219 1.00 74.90 216 LYS A N 1
ATOM 1869 C CA . LYS A 1 226 ? 36.651 -7.649 78.832 1.00 74.40 216 LYS A CA 1
ATOM 1870 C C . LYS A 1 226 ? 35.236 -7.134 78.855 1.00 72.09 216 LYS A C 1
ATOM 1871 O O . LYS A 1 226 ? 34.318 -7.866 79.203 1.00 72.33 216 LYS A O 1
ATOM 1877 N N . ASN A 1 227 ? 35.078 -5.854 78.528 1.00 69.68 217 ASN A N 1
ATOM 1878 C CA . ASN A 1 227 ? 33.763 -5.187 78.534 1.00 67.76 217 ASN A CA 1
ATOM 1879 C C . ASN A 1 227 ? 33.306 -4.856 77.117 1.00 67.21 217 ASN A C 1
ATOM 1880 O O . ASN A 1 227 ? 34.126 -4.677 76.221 1.00 67.15 217 ASN A O 1
ATOM 1885 N N . ALA A 1 228 ? 31.998 -4.716 76.944 1.00 66.36 218 ALA A N 1
ATOM 1886 C CA . ALA A 1 228 ? 31.423 -4.391 75.650 1.00 66.20 218 ALA A CA 1
ATOM 1887 C C . ALA A 1 228 ? 30.096 -3.665 75.809 1.00 65.10 218 ALA A C 1
ATOM 1888 O O . ALA A 1 228 ? 29.365 -3.850 76.789 1.00 65.13 218 ALA A O 1
ATOM 1890 N N . LEU A 1 229 ? 29.812 -2.826 74.827 1.00 64.49 219 LEU A N 1
ATOM 1891 C CA . LEU A 1 229 ? 28.532 -2.173 74.685 1.00 63.84 219 LEU A CA 1
ATOM 1892 C C . LEU A 1 229 ? 27.795 -2.816 73.512 1.00 65.59 219 LEU A C 1
ATOM 1893 O O . LEU A 1 229 ? 28.411 -3.159 72.504 1.00 66.11 219 LEU A O 1
ATOM 1898 N N . SER A 1 230 ? 26.483 -2.976 73.649 1.00 66.23 220 SER A N 1
ATOM 1899 C CA . SER A 1 230 ? 25.666 -3.602 72.627 1.00 68.28 220 SER A CA 1
ATOM 1900 C C . SER A 1 230 ? 25.535 -2.700 71.401 1.00 68.96 220 SER A C 1
ATOM 1901 O O . SER A 1 230 ? 25.717 -1.485 71.481 1.00 68.15 220 SER A O 1
ATOM 1904 N N . ALA A 1 231 ? 25.194 -3.312 70.275 1.00 71.11 221 ALA A N 1
ATOM 1905 C CA . ALA A 1 231 ? 25.057 -2.616 68.995 1.00 71.84 221 ALA A CA 1
ATOM 1906 C C . ALA A 1 231 ? 24.078 -1.448 69.063 1.00 70.94 221 ALA A C 1
ATOM 1907 O O . ALA A 1 231 ? 24.269 -0.427 68.410 1.00 70.35 221 ALA A O 1
ATOM 1909 N N . ASP A 1 232 ? 23.025 -1.607 69.851 1.00 71.22 222 ASP A N 1
ATOM 1910 C CA . ASP A 1 232 ? 22.015 -0.578 69.980 1.00 70.98 222 ASP A CA 1
ATOM 1911 C C . ASP A 1 232 ? 22.328 0.364 71.131 1.00 69.17 222 ASP A C 1
ATOM 1912 O O . ASP A 1 232 ? 21.621 1.349 71.331 1.00 68.47 222 ASP A O 1
ATOM 1917 N N . GLY A 1 233 ? 23.371 0.045 71.900 1.00 68.37 223 GLY A N 1
ATOM 1918 C CA . GLY A 1 233 ? 23.777 0.875 73.036 1.00 66.87 223 GLY A CA 1
ATOM 1919 C C . GLY A 1 233 ? 22.901 0.759 74.274 1.00 66.50 223 GLY A C 1
ATOM 1920 O O . GLY A 1 233 ? 22.817 1.690 75.047 1.00 66.28 223 GLY A O 1
ATOM 1921 N N . ASN A 1 234 ? 22.235 -0.369 74.478 1.00 67.94 224 ASN A N 1
ATOM 1922 C CA . ASN A 1 234 ? 21.317 -0.495 75.610 1.00 67.98 224 ASN A CA 1
ATOM 1923 C C . ASN A 1 234 ? 21.794 -1.508 76.641 1.00 68.47 224 ASN A C 1
ATOM 1924 O O . ASN A 1 234 ? 21.251 -1.580 77.741 1.00 68.30 224 ASN A O 1
ATOM 1929 N N . LYS A 1 235 ? 22.787 -2.306 76.275 1.00 69.44 225 LYS A N 1
ATOM 1930 C CA . LYS A 1 235 ? 23.296 -3.324 77.170 1.00 70.53 225 LYS A CA 1
ATOM 1931 C C . LYS A 1 235 ? 24.802 -3.204 77.309 1.00 69.23 225 LYS A C 1
ATOM 1932 O O . LYS A 1 235 ? 25.518 -2.968 76.335 1.00 69.12 225 LYS A O 1
ATOM 1938 N N . ILE A 1 236 ? 25.277 -3.365 78.531 1.00 68.07 226 ILE A N 1
ATOM 1939 C CA . ILE A 1 236 ? 26.698 -3.457 78.775 1.00 67.65 226 ILE A CA 1
ATOM 1940 C C . ILE A 1 236 ? 27.023 -4.844 79.343 1.00 68.76 226 ILE A C 1
ATOM 1941 O O . ILE A 1 236 ? 26.351 -5.333 80.271 1.00 69.16 226 ILE A O 1
ATOM 1946 N N . THR A 1 237 ? 28.051 -5.485 78.800 1.00 68.99 227 THR A N 1
ATOM 1947 C CA . THR A 1 237 ? 28.489 -6.745 79.368 1.00 70.21 227 THR A CA 1
ATOM 1948 C C . THR A 1 237 ? 29.882 -6.589 79.991 1.00 69.94 227 THR A C 1
ATOM 1949 O O . THR A 1 237 ? 30.783 -5.967 79.407 1.00 68.95 227 THR A O 1
ATOM 1953 N N . GLU A 1 238 ? 30.049 -7.149 81.185 1.00 70.35 228 GLU A N 1
ATOM 1954 C CA . GLU A 1 238 ? 31.295 -6.999 81.909 1.00 70.49 228 GLU A CA 1
ATOM 1955 C C . GLU A 1 238 ? 31.883 -8.359 82.246 1.00 72.97 228 GLU A C 1
ATOM 1956 O O . GLU A 1 238 ? 31.297 -9.138 82.984 1.00 73.83 228 GLU A O 1
ATOM 1962 N N . GLN A 1 239 ? 33.051 -8.640 81.693 1.00 74.53 229 GLN A N 1
ATOM 1963 C CA . GLN A 1 239 ? 33.694 -9.904 81.931 1.00 77.78 229 GLN A CA 1
ATOM 1964 C C . GLN A 1 239 ? 34.945 -9.703 82.774 1.00 78.81 229 GLN A C 1
ATOM 1965 O O . GLN A 1 239 ? 35.887 -9.028 82.353 1.00 78.52 229 GLN A O 1
ATOM 1971 N N . SER A 1 240 ? 34.947 -10.293 83.963 1.00 80.64 230 SER A N 1
ATOM 1972 C CA . SER A 1 240 ? 36.123 -10.298 84.807 1.00 81.84 230 SER A CA 1
ATOM 1973 C C . SER A 1 240 ? 37.134 -11.309 84.274 1.00 84.84 230 SER A C 1
ATOM 1974 O O . SER A 1 240 ? 36.766 -12.430 83.929 1.00 86.52 230 SER A O 1
ATOM 1977 N N . LEU A 1 241 ? 38.399 -10.894 84.209 1.00 85.63 231 LEU A N 1
ATOM 1978 C CA . LEU A 1 241 ? 39.491 -11.720 83.690 1.00 88.32 231 LEU A CA 1
ATOM 1979 C C . LEU A 1 241 ? 40.365 -12.242 84.828 1.00 90.42 231 LEU A C 1
ATOM 1980 O O . LEU A 1 241 ? 41.339 -12.959 84.604 1.00 92.69 231 LEU A O 1
ATOM 1985 N N . ASN A 1 242 ? 40.013 -11.858 86.049 1.00 90.14 232 ASN A N 1
ATOM 1986 C CA . ASN A 1 242 ? 40.756 -12.251 87.235 1.00 91.72 232 ASN A CA 1
ATOM 1987 C C . ASN A 1 242 ? 39.782 -12.733 88.303 1.00 92.39 232 ASN A C 1
ATOM 1988 O O . ASN A 1 242 ? 38.818 -12.052 88.623 1.00 90.39 232 ASN A O 1
ATOM 1993 N N . ALA A 1 243 ? 40.039 -13.913 88.852 1.00 95.60 233 ALA A N 1
ATOM 1994 C CA . ALA A 1 243 ? 39.132 -14.531 89.824 1.00 96.90 233 ALA A CA 1
ATOM 1995 C C . ALA A 1 243 ? 38.929 -13.678 91.082 1.00 95.94 233 ALA A C 1
ATOM 1996 O O . ALA A 1 243 ? 37.798 -13.478 91.527 1.00 95.16 233 ALA A O 1
ATOM 1998 N N . THR A 1 244 ? 40.017 -13.178 91.655 1.00 96.40 234 THR A N 1
ATOM 1999 C CA . THR A 1 244 ? 39.921 -12.317 92.826 1.00 95.80 234 THR A CA 1
ATOM 2000 C C . THR A 1 244 ? 38.976 -11.149 92.564 1.00 93.23 234 THR A C 1
ATOM 2001 O O . THR A 1 244 ? 38.388 -10.607 93.493 1.00 92.91 234 THR A O 1
ATOM 2005 N N . ARG A 1 245 ? 38.838 -10.770 91.296 1.00 91.82 235 ARG A N 1
ATOM 2006 C CA . ARG A 1 245 ? 38.018 -9.623 90.902 1.00 89.47 235 ARG A CA 1
ATOM 2007 C C . ARG A 1 245 ? 36.515 -9.898 90.860 1.00 87.98 235 ARG A C 1
ATOM 2008 O O . ARG A 1 245 ? 35.712 -8.966 90.824 1.00 85.97 235 ARG A O 1
ATOM 2016 N N . ASN A 1 246 ? 36.122 -11.163 90.816 1.00 88.72 236 ASN A N 1
ATOM 2017 C CA . ASN A 1 246 ? 34.702 -11.469 90.706 1.00 87.68 236 ASN A CA 1
ATOM 2018 C C . ASN A 1 246 ? 33.968 -10.935 91.942 1.00 86.00 236 ASN A C 1
ATOM 2019 O O . ASN A 1 246 ? 34.500 -10.958 93.045 1.00 86.69 236 ASN A O 1
ATOM 2024 N N . TYR A 1 247 ? 32.769 -10.400 91.743 1.00 83.45 237 TYR A N 1
ATOM 2025 C CA . TYR A 1 247 ? 32.034 -9.749 92.824 1.00 81.76 237 TYR A CA 1
ATOM 2026 C C . TYR A 1 247 ? 30.547 -9.911 92.583 1.00 81.22 237 TYR A C 1
ATOM 2027 O O . TYR A 1 247 ? 30.110 -10.333 91.504 1.00 80.81 237 TYR A O 1
ATOM 2036 N N . GLN A 1 248 ? 29.768 -9.578 93.599 1.00 80.88 238 GLN A N 1
ATOM 2037 C CA . GLN A 1 248 ? 28.328 -9.589 93.477 1.00 80.83 238 GLN A CA 1
ATOM 2038 C C . GLN A 1 248 ? 27.886 -8.146 93.318 1.00 77.69 238 GLN A C 1
ATOM 2039 O O . GLN A 1 248 ? 28.391 -7.274 94.000 1.00 77.26 238 GLN A O 1
ATOM 2045 N N . GLU A 1 249 ? 26.967 -7.873 92.409 1.00 76.02 239 GLU A N 1
ATOM 2046 C CA . GLU A 1 249 ? 26.559 -6.492 92.198 1.00 73.63 239 GLU A CA 1
ATOM 2047 C C . GLU A 1 249 ? 25.689 -6.070 93.347 1.00 73.47 239 GLU A C 1
ATOM 2048 O O . GLU A 1 249 ? 24.764 -6.770 93.722 1.00 75.22 239 GLU A O 1
ATOM 2054 N N . THR A 1 250 ? 25.983 -4.908 93.902 1.00 71.99 240 THR A N 1
ATOM 2055 C CA . THR A 1 250 ? 25.223 -4.389 95.020 1.00 71.77 240 THR A CA 1
ATOM 2056 C C . THR A 1 250 ? 24.646 -2.990 94.739 1.00 69.92 240 THR A C 1
ATOM 2057 O O . THR A 1 250 ? 24.094 -2.366 95.643 1.00 70.56 240 THR A O 1
ATOM 2061 N N . TRP A 1 251 ? 24.781 -2.482 93.511 1.00 67.62 241 TRP A N 1
ATOM 2062 C CA . TRP A 1 251 ? 24.220 -1.167 93.193 1.00 65.40 241 TRP A CA 1
ATOM 2063 C C . TRP A 1 251 ? 22.869 -1.329 92.550 1.00 65.14 241 TRP A C 1
ATOM 2064 O O . TRP A 1 251 ? 22.688 -2.207 91.719 1.00 65.83 241 TRP A O 1
ATOM 2075 N N . ASP A 1 252 ? 21.916 -0.495 92.955 1.00 64.25 242 ASP A N 1
ATOM 2076 C CA . ASP A 1 252 ? 20.595 -0.470 92.318 1.00 63.83 242 ASP A CA 1
ATOM 2077 C C . ASP A 1 252 ? 20.598 0.212 90.972 1.00 61.18 242 ASP A C 1
ATOM 2078 O O . ASP A 1 252 ? 19.778 -0.126 90.123 1.00 62.15 242 ASP A O 1
ATOM 2083 N N . TYR A 1 253 ? 21.469 1.207 90.817 1.00 58.93 243 TYR A N 1
ATOM 2084 C CA . TYR A 1 253 ? 21.618 1.976 89.559 1.00 56.98 243 TYR A CA 1
ATOM 2085 C C . TYR A 1 253 ? 23.078 2.405 89.370 1.00 55.49 243 TYR A C 1
ATOM 2086 O O . TYR A 1 253 ? 23.744 2.764 90.318 1.00 54.16 243 TYR A O 1
ATOM 2095 N N . ARG A 1 254 ? 23.557 2.339 88.129 1.00 55.26 244 ARG A N 1
ATOM 2096 C CA . ARG A 1 254 ? 24.840 2.916 87.736 1.00 54.57 244 ARG A CA 1
ATOM 2097 C C . ARG A 1 254 ? 24.610 4.034 86.718 1.00 53.19 244 ARG A C 1
ATOM 2098 O O . ARG A 1 254 ? 24.019 3.820 85.700 1.00 52.68 244 ARG A O 1
ATOM 2106 N N . ILE A 1 255 ? 25.075 5.235 87.017 1.00 52.41 245 ILE A N 1
ATOM 2107 C CA . ILE A 1 255 ? 25.023 6.316 86.063 1.00 51.68 245 ILE A CA 1
ATOM 2108 C C . ILE A 1 255 ? 26.247 6.227 85.164 1.00 51.51 245 ILE A C 1
ATOM 2109 O O . ILE A 1 255 ? 27.352 6.445 85.629 1.00 51.64 245 ILE A O 1
ATOM 2114 N N . VAL A 1 256 ? 26.068 5.902 83.891 1.00 51.54 246 VAL A N 1
ATOM 2115 C CA . VAL A 1 256 ? 27.212 5.513 83.085 1.00 51.76 246 VAL A CA 1
ATOM 2116 C C . VAL A 1 256 ? 27.801 6.668 82.268 1.00 51.81 246 VAL A C 1
ATOM 2117 O O . VAL A 1 256 ? 27.139 7.261 81.416 1.00 51.90 246 VAL A O 1
ATOM 2129 N N . ALA A 1 258 ? 30.742 6.636 79.989 1.00 53.10 248 ALA A N 1
ATOM 2130 C CA . ALA A 1 258 ? 31.726 5.757 79.354 1.00 53.43 248 ALA A CA 1
ATOM 2131 C C . ALA A 1 258 ? 32.933 6.486 78.752 1.00 53.56 248 ALA A C 1
ATOM 2132 O O . ALA A 1 258 ? 32.831 7.625 78.320 1.00 52.37 248 ALA A O 1
ATOM 2134 N N A HIS A 1 259 ? 34.085 5.818 78.740 0.50 54.36 249 HIS A N 1
ATOM 2135 N N B HIS A 1 259 ? 34.072 5.799 78.752 0.50 54.04 249 HIS A N 1
ATOM 2136 C CA A HIS A 1 259 ? 35.300 6.397 78.170 0.50 54.96 249 HIS A CA 1
ATOM 2137 C CA B HIS A 1 259 ? 35.273 6.293 78.104 0.50 54.41 249 HIS A CA 1
ATOM 2138 C C A HIS A 1 259 ? 35.165 6.417 76.662 0.50 55.74 249 HIS A C 1
ATOM 2139 C C B HIS A 1 259 ? 35.007 6.446 76.631 0.50 55.39 249 HIS A C 1
ATOM 2140 O O A HIS A 1 259 ? 34.848 5.400 76.045 0.50 56.63 249 HIS A O 1
ATOM 2141 O O B HIS A 1 259 ? 34.451 5.547 75.998 0.50 56.15 249 HIS A O 1
ATOM 2154 N N . SER A 1 260 ? 35.393 7.582 76.069 1.00 55.77 250 SER A N 1
ATOM 2155 C CA . SER A 1 260 ? 35.364 7.713 74.651 1.00 57.40 250 SER A CA 1
ATOM 2156 C C . SER A 1 260 ? 36.557 8.554 74.279 1.00 58.58 250 SER A C 1
ATOM 2157 O O . SER A 1 260 ? 37.215 9.126 75.157 1.00 58.96 250 SER A O 1
ATOM 2160 N N . ARG A 1 261 ? 36.853 8.606 72.989 1.00 59.82 251 ARG A N 1
ATOM 2161 C CA . ARG A 1 261 ? 37.991 9.346 72.502 1.00 61.25 251 ARG A CA 1
ATOM 2162 C C . ARG A 1 261 ? 37.592 10.152 71.286 1.00 61.83 251 ARG A C 1
ATOM 2163 O O . ARG A 1 261 ? 36.781 9.711 70.450 1.00 62.46 251 ARG A O 1
ATOM 2171 N N . ASP A 1 262 ? 38.158 11.343 71.169 1.00 61.85 252 ASP A N 1
ATOM 2172 C CA . ASP A 1 262 ? 37.852 12.176 70.035 1.00 62.04 252 ASP A CA 1
ATOM 2173 C C . ASP A 1 262 ? 38.848 11.881 68.936 1.00 63.14 252 ASP A C 1
ATOM 2174 O O . ASP A 1 262 ? 39.651 10.966 69.063 1.00 63.20 252 ASP A O 1
ATOM 2179 N N . GLU A 1 263 ? 38.788 12.662 67.861 1.00 63.91 253 GLU A N 1
ATOM 2180 C CA . GLU A 1 263 ? 39.570 12.398 66.653 1.00 65.63 253 GLU A CA 1
ATOM 2181 C C . GLU A 1 263 ? 41.065 12.507 66.915 1.00 65.13 253 GLU A C 1
ATOM 2182 O O . GLU A 1 263 ? 41.891 11.889 66.228 1.00 66.22 253 GLU A O 1
ATOM 2188 N N . LEU A 1 264 ? 41.412 13.343 67.878 1.00 63.48 254 LEU A N 1
ATOM 2189 C CA . LEU A 1 264 ? 42.790 13.582 68.179 1.00 63.33 254 LEU A CA 1
ATOM 2190 C C . LEU A 1 264 ? 43.136 12.688 69.330 1.00 62.52 254 LEU A C 1
ATOM 2191 O O . LEU A 1 264 ? 44.154 12.842 69.954 1.00 62.76 254 LEU A O 1
ATOM 2196 N N . ASN A 1 265 ? 42.250 11.741 69.594 1.00 61.67 255 ASN A N 1
ATOM 2197 C CA . ASN A 1 265 ? 42.467 10.716 70.596 1.00 61.92 255 ASN A CA 1
ATOM 2198 C C . ASN A 1 265 ? 42.550 11.171 72.029 1.00 60.51 255 ASN A C 1
ATOM 2199 O O . ASN A 1 265 ? 43.125 10.507 72.842 1.00 60.77 255 ASN A O 1
ATOM 2204 N N . ARG A 1 266 ? 41.942 12.297 72.336 1.00 59.46 256 ARG A N 1
ATOM 2205 C CA . ARG A 1 266 ? 41.870 12.727 73.698 1.00 58.57 256 ARG A CA 1
ATOM 2206 C C . ARG A 1 266 ? 40.655 12.106 74.339 1.00 57.17 256 ARG A C 1
ATOM 2207 O O . ARG A 1 266 ? 39.625 11.944 73.710 1.00 56.62 256 ARG A O 1
ATOM 2215 N N . THR A 1 267 ? 40.787 11.790 75.612 1.00 56.78 257 THR A N 1
ATOM 2216 C CA . THR A 1 267 ? 39.743 11.121 76.387 1.00 56.02 257 THR A CA 1
ATOM 2217 C C . THR A 1 267 ? 38.599 12.047 76.779 1.00 55.48 257 THR A C 1
ATOM 2218 O O . THR A 1 267 ? 38.810 13.155 77.254 1.00 55.70 257 THR A O 1
ATOM 2222 N N . LEU A 1 268 ? 37.377 11.575 76.560 1.00 55.70 258 LEU A N 1
ATOM 2223 C CA . LEU A 1 268 ? 36.162 12.271 76.983 1.00 55.12 258 LEU A CA 1
ATOM 2224 C C . LEU A 1 268 ? 35.320 11.241 77.680 1.00 54.35 258 LEU A C 1
ATOM 2225 O O . LEU A 1 268 ? 35.538 10.058 77.491 1.00 54.93 258 LEU A O 1
ATOM 2230 N N . TYR A 1 269 ? 34.363 11.666 78.495 1.00 53.67 259 TYR A N 1
ATOM 2231 C CA . TYR A 1 269 ? 33.452 10.709 79.106 1.00 52.70 259 TYR A CA 1
ATOM 2232 C C . TYR A 1 269 ? 32.051 10.988 78.631 1.00 52.23 259 TYR A C 1
ATOM 2233 O O . TYR A 1 269 ? 31.565 12.113 78.729 1.00 51.96 259 TYR A O 1
ATOM 2242 N N . ARG A 1 270 ? 31.402 9.960 78.114 1.00 52.08 260 ARG A N 1
ATOM 2243 C CA . ARG A 1 270 ? 30.103 10.152 77.477 1.00 52.84 260 ARG A CA 1
ATOM 2244 C C . ARG A 1 270 ? 28.958 9.541 78.282 1.00 51.86 260 ARG A C 1
ATOM 2245 O O . ARG A 1 270 ? 28.943 8.359 78.587 1.00 51.57 260 ARG A O 1
ATOM 2253 N N . PHE A 1 271 ? 27.996 10.368 78.646 1.00 51.55 261 PHE A N 1
ATOM 2254 C CA . PHE A 1 271 ? 26.833 9.871 79.350 1.00 51.64 261 PHE A CA 1
ATOM 2255 C C . PHE A 1 271 ? 26.048 8.919 78.461 1.00 52.06 261 PHE A C 1
ATOM 2256 O O . PHE A 1 271 ? 25.583 9.306 77.382 1.00 52.41 261 PHE A O 1
ATOM 2264 N N . LEU A 1 272 ? 25.930 7.665 78.902 1.00 52.26 262 LEU A N 1
ATOM 2265 C CA . LEU A 1 272 ? 25.188 6.627 78.143 1.00 52.98 262 LEU A CA 1
ATOM 2266 C C . LEU A 1 272 ? 23.794 6.373 78.708 1.00 53.50 262 LEU A C 1
ATOM 2267 O O . LEU A 1 272 ? 22.952 5.759 78.049 1.00 53.79 262 LEU A O 1
ATOM 2272 N N . GLY A 1 273 ? 23.559 6.821 79.939 1.00 53.46 263 GLY A N 1
ATOM 2273 C CA . GLY A 1 273 ? 22.252 6.687 8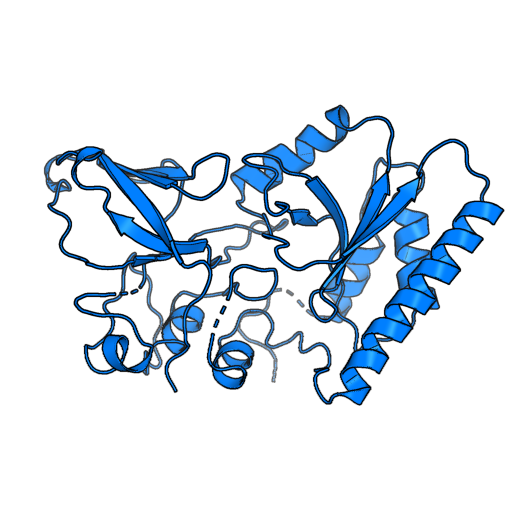0.552 1.00 54.06 263 GLY A CA 1
ATOM 2274 C C . GLY A 1 273 ? 22.370 6.064 81.925 1.00 54.90 263 GLY A C 1
ATOM 2275 O O . GLY A 1 273 ? 23.478 5.950 82.487 1.00 54.45 263 GLY A O 1
ATOM 2276 N N . VAL A 1 274 ? 21.234 5.680 82.498 1.00 55.54 264 VAL A N 1
ATOM 2277 C CA . VAL A 1 274 ? 21.254 5.044 83.805 1.00 55.89 264 VAL A CA 1
ATOM 2278 C C . VAL A 1 274 ? 20.981 3.560 83.648 1.00 56.74 264 VAL A C 1
ATOM 2279 O O . VAL A 1 274 ? 19.966 3.177 83.087 1.00 57.61 264 VAL A O 1
ATOM 2283 N N . PHE A 1 275 ? 21.890 2.722 84.133 1.00 57.19 265 PHE A N 1
ATOM 2284 C CA . PHE A 1 275 ? 21.766 1.281 83.955 1.00 59.23 265 PHE A CA 1
ATOM 2285 C C . PHE A 1 275 ? 21.517 0.538 85.258 1.00 60.79 265 PHE A C 1
ATOM 2286 O O . PHE A 1 275 ? 21.727 1.067 86.356 1.00 61.41 265 PHE A O 1
ATOM 2294 N N . ALA A 1 276 ? 21.103 -0.713 85.127 1.00 62.77 266 ALA A N 1
ATOM 2295 C CA . ALA A 1 276 ? 20.953 -1.592 86.269 1.00 64.58 266 ALA A CA 1
ATOM 2296 C C . ALA A 1 276 ? 21.242 -3.025 85.857 1.00 66.66 266 ALA A C 1
ATOM 2297 O O . ALA A 1 276 ? 21.101 -3.396 84.687 1.00 66.73 266 ALA A O 1
ATOM 2299 N N . ILE A 1 277 ? 21.666 -3.836 86.816 1.00 68.57 267 ILE A N 1
ATOM 2300 C CA . ILE A 1 277 ? 22.078 -5.196 86.505 1.00 71.15 267 ILE A CA 1
ATOM 2301 C C . ILE A 1 277 ? 20.891 -6.067 86.112 1.00 73.72 267 ILE A C 1
ATOM 2302 O O . ILE A 1 277 ? 19.820 -5.984 86.715 1.00 74.33 267 ILE A O 1
ATOM 2307 N N . ASP A 1 278 ? 21.090 -6.900 85.103 1.00 75.83 268 ASP A N 1
ATOM 2308 C CA . ASP A 1 278 ? 20.106 -7.910 84.753 1.00 79.14 268 ASP A CA 1
ATOM 2309 C C . ASP A 1 278 ? 20.477 -9.240 85.429 1.00 81.31 268 ASP A C 1
ATOM 2310 O O . ASP A 1 278 ? 21.278 -10.030 84.912 1.00 81.83 268 ASP A O 1
ATOM 2315 N N . VAL A 1 279 ? 19.890 -9.464 86.597 1.00 82.58 269 VAL A N 1
ATOM 2316 C CA . VAL A 1 279 ? 20.259 -10.584 87.460 1.00 85.10 269 VAL A CA 1
ATOM 2317 C C . VAL A 1 279 ? 20.269 -11.965 86.782 1.00 88.04 269 VAL A C 1
ATOM 2318 O O . VAL A 1 279 ? 21.214 -12.736 86.947 1.00 88.81 269 VAL A O 1
ATOM 2322 N N . ASP A 1 280 ? 19.224 -12.272 86.020 1.00 89.93 270 ASP A N 1
ATOM 2323 C CA . ASP A 1 280 ? 19.066 -13.605 85.422 1.00 93.31 270 A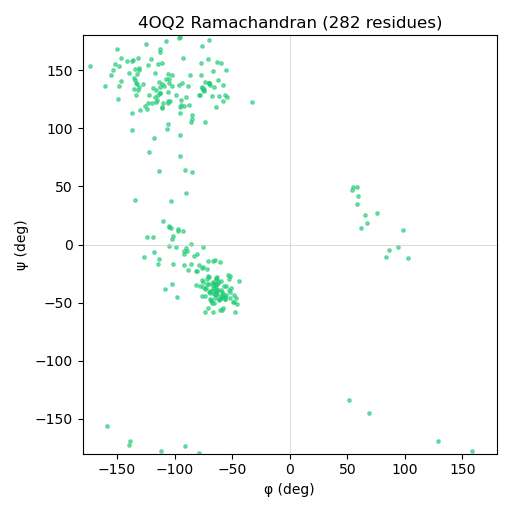SP A CA 1
ATOM 2324 C C . ASP A 1 280 ? 19.983 -13.827 84.216 1.00 93.55 270 ASP A C 1
ATOM 2325 O O . ASP A 1 280 ? 20.248 -14.965 83.841 1.00 95.65 270 ASP A O 1
ATOM 2330 N N . LYS A 1 281 ? 20.464 -12.736 83.625 1.00 91.44 271 LYS A N 1
ATOM 2331 C CA . LYS A 1 281 ? 21.405 -12.802 82.513 1.00 91.70 271 LYS A CA 1
ATOM 2332 C C . LYS A 1 281 ? 22.856 -12.801 82.972 1.00 90.97 271 LYS A C 1
ATOM 2333 O O . LYS A 1 281 ? 23.762 -12.892 82.147 1.00 90.86 271 LYS A O 1
ATOM 2339 N N . SER A 1 282 ? 23.087 -12.678 84.275 1.00 90.67 272 SER A N 1
ATOM 2340 C CA . SER A 1 282 ? 24.451 -12.504 84.776 1.00 90.03 272 SER A CA 1
ATOM 2341 C C . SER A 1 282 ? 24.951 -13.700 85.582 1.00 92.55 272 SER A C 1
ATOM 2342 O O . SER A 1 282 ? 24.189 -14.583 85.953 1.00 94.31 272 SER A O 1
ATOM 2345 N N . SER A 1 283 ? 26.254 -13.692 85.849 1.00 92.86 273 SER A N 1
ATOM 2346 C CA . SER A 1 283 ? 26.904 -14.668 86.708 1.00 94.95 273 SER A CA 1
ATOM 2347 C C . SER A 1 283 ? 27.940 -13.938 87.577 1.00 93.94 273 SER A C 1
ATOM 2348 O O . SER A 1 283 ? 28.006 -12.703 87.585 1.00 91.55 273 SER A O 1
ATOM 2351 N N . ASP A 1 284 ? 28.740 -14.695 88.320 1.00 96.05 274 ASP A N 1
ATOM 2352 C CA . ASP A 1 284 ? 29.788 -14.104 89.155 1.00 95.41 274 ASP A CA 1
ATOM 2353 C C . ASP A 1 284 ? 30.963 -13.657 88.306 1.00 94.34 274 ASP A C 1
ATOM 2354 O O . ASP A 1 284 ? 31.772 -12.846 88.748 1.00 93.20 274 ASP A O 1
ATOM 2359 N N . GLU A 1 285 ? 31.052 -14.206 87.093 1.00 94.88 275 GLU A N 1
ATOM 2360 C CA . GLU A 1 285 ? 32.102 -13.845 86.141 1.00 93.82 275 GLU A CA 1
ATOM 2361 C C . GLU A 1 285 ? 31.670 -12.803 85.085 1.00 90.78 275 GLU A C 1
ATOM 2362 O O . GLU A 1 285 ? 32.428 -11.876 84.789 1.00 88.98 275 GLU A O 1
ATOM 2368 N N . VAL A 1 286 ? 30.482 -12.978 84.497 1.00 89.85 276 VAL A N 1
ATOM 2369 C CA . VAL A 1 286 ? 29.977 -12.050 83.471 1.00 87.16 276 VAL A CA 1
ATOM 2370 C C . VAL A 1 286 ? 28.665 -11.360 83.846 1.00 85.04 276 VAL A C 1
ATOM 2371 O O . VAL A 1 286 ? 27.649 -12.021 84.060 1.00 86.43 276 VAL A O 1
ATOM 2375 N N . LYS A 1 287 ? 28.671 -10.032 83.881 1.00 81.58 277 LYS A N 1
ATOM 2376 C CA . LYS A 1 287 ? 27.469 -9.291 84.250 1.00 79.55 277 LYS A CA 1
ATOM 2377 C C . LYS A 1 287 ? 26.901 -8.473 83.087 1.00 77.68 277 LYS A C 1
ATOM 2378 O O . LYS A 1 287 ? 27.638 -7.863 82.310 1.00 76.90 277 LYS A O 1
ATOM 2384 N N . VAL A 1 288 ? 25.578 -8.469 82.981 1.00 77.03 278 VAL A N 1
ATOM 2385 C CA . VAL A 1 288 ? 24.890 -7.699 81.955 1.00 75.59 278 VAL A CA 1
ATOM 2386 C C . VAL A 1 288 ? 24.059 -6.625 82.616 1.00 73.32 278 VAL A C 1
ATOM 2387 O O . VAL A 1 288 ? 23.232 -6.921 83.474 1.00 73.61 278 VAL A O 1
ATOM 2391 N N . PHE A 1 289 ? 24.302 -5.380 82.217 1.00 70.88 279 PHE A N 1
ATOM 2392 C CA . PHE A 1 289 ? 23.576 -4.252 82.747 1.00 68.96 279 PHE A CA 1
ATOM 2393 C C . PHE A 1 289 ? 22.742 -3.712 81.617 1.00 68.86 279 PHE A C 1
ATOM 2394 O O . PHE A 1 289 ? 23.234 -3.519 80.515 1.00 69.06 279 PHE A O 1
ATOM 2402 N N . SER A 1 290 ? 21.464 -3.503 81.882 1.00 68.99 280 SER A N 1
ATOM 2403 C CA . SER A 1 290 ? 20.551 -3.003 80.875 1.00 68.99 280 SER A CA 1
ATOM 2404 C C . SER A 1 290 ? 20.220 -1.547 81.154 1.00 67.16 280 SER A C 1
ATOM 2405 O O . SER A 1 290 ? 20.159 -1.121 82.307 1.00 66.22 280 SER A O 1
ATOM 2408 N N . ARG A 1 291 ? 20.012 -0.772 80.102 1.00 66.21 281 ARG A N 1
ATOM 2409 C CA . ARG A 1 291 ? 19.725 0.630 80.296 1.00 64.79 281 ARG A CA 1
ATOM 2410 C C . ARG A 1 291 ? 18.310 0.815 80.794 1.00 64.56 281 ARG A C 1
ATOM 2411 O O . ARG A 1 291 ? 17.381 0.229 80.276 1.00 65.43 281 ARG A O 1
ATOM 2419 N N . VAL A 1 292 ? 18.161 1.644 81.815 1.00 63.58 282 VAL A N 1
ATOM 2420 C CA . VAL A 1 292 ? 16.858 1.924 82.396 1.00 63.81 282 VAL A CA 1
ATOM 2421 C C . VAL A 1 292 ? 16.350 3.331 82.070 1.00 62.77 282 VAL A C 1
ATOM 2422 O O . VAL A 1 292 ? 15.161 3.500 81.862 1.00 64.59 282 VAL A O 1
ATOM 2426 N N . TYR A 1 293 ? 17.227 4.336 82.051 1.00 60.43 283 TYR A N 1
ATOM 2427 C CA . TYR A 1 293 ? 16.834 5.698 81.696 1.00 59.68 283 TYR A CA 1
ATOM 2428 C C . TYR A 1 293 ? 17.917 6.310 80.824 1.00 58.89 283 TYR A C 1
ATOM 2429 O O . TYR A 1 293 ? 19.070 5.996 81.017 1.00 58.77 283 TYR A O 1
ATOM 2438 N N . SER A 1 294 ? 17.551 7.182 79.886 1.00 59.16 284 SER A N 1
ATOM 2439 C CA . SER A 1 294 ? 18.519 7.905 79.043 1.00 58.87 284 SER A CA 1
ATOM 2440 C C . SER A 1 294 ? 18.650 9.316 79.552 1.00 58.29 284 SER A C 1
ATOM 2441 O O . SER A 1 294 ? 19.163 10.209 78.836 1.00 58.52 284 SER A O 1
ATOM 2444 N N . ARG A 1 295 ? 18.146 9.542 80.749 1.00 57.50 285 ARG A N 1
ATOM 2445 C CA . ARG A 1 295 ? 18.140 10.885 81.300 1.00 57.56 285 ARG A CA 1
ATOM 2446 C C . ARG A 1 295 ? 18.200 10.810 82.837 1.00 56.95 285 ARG A C 1
ATOM 2447 O O . ARG A 1 295 ? 17.851 9.789 83.430 1.00 56.94 285 ARG A O 1
ATOM 2455 N N . VAL A 1 296 ? 18.696 11.868 83.468 1.00 56.20 286 VAL A N 1
ATOM 2456 C CA . VAL A 1 296 ? 18.886 11.858 84.910 1.00 55.63 286 VAL A CA 1
ATOM 2457 C C . VAL A 1 296 ? 18.983 13.300 85.398 1.00 55.82 286 VAL A C 1
ATOM 2458 O O . VAL A 1 296 ? 19.604 14.151 84.740 1.00 55.74 286 VAL A O 1
ATOM 2462 N N . ASN A 1 297 ? 18.305 13.588 86.507 1.00 56.20 287 ASN A N 1
ATOM 2463 C CA . ASN A 1 297 ? 18.418 14.887 87.160 1.00 56.82 287 ASN A CA 1
ATOM 2464 C C . ASN A 1 297 ? 19.849 15.147 87.669 1.00 56.64 287 ASN A C 1
ATOM 2465 O O . ASN A 1 297 ? 20.643 14.226 87.906 1.00 55.31 287 ASN A O 1
ATOM 2470 N N . VAL A 1 298 ? 20.146 16.431 87.821 1.00 57.72 288 VAL A N 1
ATOM 2471 C CA . VAL A 1 298 ? 21.423 16.921 88.264 1.00 57.88 288 VAL A CA 1
ATOM 2472 C C . VAL A 1 298 ? 21.218 17.462 89.674 1.00 59.55 288 VAL A C 1
ATOM 2473 O O . VAL A 1 298 ? 20.213 18.110 89.966 1.00 59.83 288 VAL A O 1
ATOM 2477 N N . TYR A 1 299 ? 22.142 17.149 90.572 1.00 60.82 289 TYR A N 1
ATOM 2478 C CA . TYR A 1 299 ? 22.001 17.550 91.951 1.00 62.64 289 TYR A CA 1
ATOM 2479 C C . TYR A 1 299 ? 22.100 19.053 92.094 1.00 65.42 289 TYR A C 1
ATOM 2480 O O . TYR A 1 299 ? 23.058 19.680 91.622 1.00 65.28 289 TYR A O 1
ATOM 2489 N N . ARG A 1 300 ? 21.104 19.625 92.758 1.00 68.57 290 ARG A N 1
ATOM 2490 C CA . ARG A 1 300 ? 20.929 21.069 92.786 1.00 71.52 290 ARG A CA 1
ATOM 2491 C C . ARG A 1 300 ? 21.255 21.663 91.415 1.00 72.16 290 ARG A C 1
ATOM 2492 O O . ARG A 1 300 ? 20.765 22.738 91.046 1.00 75.06 290 ARG A O 1
#

Secondary structure (DSSP, 8-state):
---TT---HHHHHHHHHT----SSSHHHHHHHHHHHH--TTS--EEEEEEE-TT-TT-EEEEEEEETTTTEEEEEE-S--GGGHHHHHHHHHHT-EEE-TTPEEEEEE-SS--HHHHHHHHHHHHHHHHHHHHHHHHTT------GGGTTSSHHHHHH----STT-EESSHHHHHGGGT---SS---SSB-PPPHHHHHHTT--S---B----SEETTEEEEE-TTS-EEEEEESSGGG------S-EE--EEE-TT--EEEE---EEEE-GGG--SSEEEEEEEES------

B-factor: mean 70.39, std 15.17, range [21.5, 127.75]

Radius of gyration: 20.48 Å; Cα contacts (8 Å, |Δi|>4): 505; chains: 1; bounding box: 34×48×60 Å

Nearest PDB structures (foldseek):
  4oq2-assembly1_A  TM=1.003E+00  e=1.845E-65  Proteus vulgaris
  4oky-assembly1_C-2  TM=9.812E-01  e=9.081E-54  Proteus vulgaris
  4pbb-assembly1_B  TM=7.698E-01  e=6.084E-25  Acinetobacter baumannii SDF

InterPro domains:
  IPR040674 PvuRts1 I-like, SET and RING associated domain [PF18491] (151-287)
  IPR048797 Restriction endonuclease PvuRts1 I-like, N-terminal [PF21598] (5-99)

Foldseek 3Di:
DDDPQDPDPVVVVVCQLPDDDDQPCQSVLVCLLVVVLPDQQWDKDAFQWEDEPPPFLDIDTFRIDTQQLLETEDEDDVDPPVCVVVVVVCVLQVRYAHSYRHDYDYDHSPDDDPVVSSVVSVVVSVVVVVSQCVQVVVVNGDGDDPSCQAAQVVQVVVFKFGGDRQKHQFPVRNCQQQPDDDPDGDDDFDDWGDQVRCVQFPHDDTEEGEDEQDDDDQWHWHADSRRFKIKIFGNDPVPFDDDDGQKYFYYWGADPVGRTMGGGSAIWGWDVVPQDSGMTMIGHDGRMIGGGD

Sequence (293 aa):
HHHHHEFSKTDYILRALSKISHKRWEHYIINRVVHTLDDPDIEFVCQQCIRKEGHLGKIYLADLLFPQLNLYLEIDEAHHDSNDARKADAVRRLDIVEATGFQEERIPASNITLSEVNKLVDEFVRLVKDKKEELENQGLFFRWDYDERYSAKKHINTGYAVGPNSVFRYHRDALQCFGYRREGHHQSGGWALPAEEVAQSIGLTGRVVWFPRRLYEAGEWKNALSADGNKITEQSLNATRNYQETWDYRIVAHHSRDELNRTLYRFLGVFAIDVDKSSDEVKVFSRVYSRVNVYR

Organism: Proteus vulgaris (NCBI:txid585)